Protein AF-I6SZU6-F1 (afdb_monomer)

Nearest PDB structures (foldseek):
  5c21-assembly1_B  TM=7.019E-01  e=2.166E+00  Escherichia coli
  5c21-assembly1_A  TM=7.064E-01  e=5.536E+00  Escherichia coli
  2y3a-assembly1_B  TM=4.356E-01  e=1.912E+00  Mus musculus
  5wkq-assembly1_A  TM=6.012E-01  e=7.110E+00  Shigella flexneri
  5c22-assembly4_D  TM=2.791E-01  e=3.153E+00  Escherichia coli

pLDDT: mean 74.54, std 11.98, range [40.78, 92.44]

Radius of gyration: 24.4 Å; Cα contacts (8 Å, |Δi|>4): 186; chains: 1; bounding box: 52×47×73 Å

Structure (mmCIF, N/CA/C/O backbone):
data_AF-I6SZU6-F1
#
_entry.id   AF-I6SZU6-F1
#
loop_
_atom_site.group_PDB
_atom_site.id
_atom_site.type_symbol
_atom_site.label_atom_id
_atom_site.label_alt_id
_atom_site.label_comp_id
_atom_site.label_asym_id
_atom_site.label_entity_id
_atom_site.label_seq_id
_atom_site.pdbx_PDB_ins_code
_atom_site.Cartn_x
_atom_site.Cartn_y
_atom_site.Cartn_z
_atom_site.occupancy
_atom_site.B_iso_or_equiv
_atom_site.auth_seq_id
_atom_site.auth_comp_id
_atom_site.auth_asym_id
_atom_site.auth_atom_id
_atom_site.pdbx_PDB_model_num
ATOM 1 N N . MET A 1 1 ? -20.535 -3.736 25.278 1.00 61.31 1 MET A N 1
ATOM 2 C CA . MET A 1 1 ? -19.844 -2.449 25.122 1.00 61.31 1 MET A CA 1
ATOM 3 C C . MET A 1 1 ? -20.582 -1.565 24.130 1.00 61.31 1 MET A C 1
ATOM 5 O O . MET A 1 1 ? -20.852 -2.011 23.015 1.00 61.31 1 MET A O 1
ATOM 9 N N . ASP A 1 2 ? -20.915 -0.342 24.542 1.00 72.69 2 ASP A N 1
ATOM 10 C CA . ASP A 1 2 ? -21.605 0.638 23.702 1.00 72.69 2 ASP A CA 1
ATOM 11 C C . ASP A 1 2 ? -20.701 1.195 22.599 1.00 72.69 2 ASP A C 1
ATOM 13 O O . ASP A 1 2 ? -19.490 1.366 22.769 1.00 72.69 2 ASP A O 1
ATOM 17 N N . LYS A 1 3 ? -21.309 1.504 21.448 1.00 70.81 3 LYS A N 1
ATOM 18 C CA . LYS A 1 3 ? -20.611 2.031 20.266 1.00 70.81 3 LYS A CA 1
ATOM 19 C C . LYS A 1 3 ? -19.817 3.300 20.584 1.00 70.81 3 LYS A C 1
ATOM 21 O O . LYS A 1 3 ? -18.695 3.448 20.110 1.00 70.81 3 LYS A O 1
ATOM 26 N N . GLU A 1 4 ? -20.400 4.201 21.367 1.00 73.25 4 GLU A N 1
ATOM 27 C CA . GLU A 1 4 ? -19.785 5.482 21.725 1.00 73.25 4 GLU A CA 1
ATOM 28 C C . GLU A 1 4 ? -18.553 5.290 22.614 1.00 73.25 4 GLU A C 1
ATOM 30 O O . GLU A 1 4 ? -17.504 5.875 22.343 1.00 73.25 4 GLU A O 1
ATOM 35 N N . LEU A 1 5 ? -18.634 4.389 23.599 1.00 73.88 5 LEU A N 1
ATOM 36 C CA . LEU A 1 5 ? -17.517 4.069 24.487 1.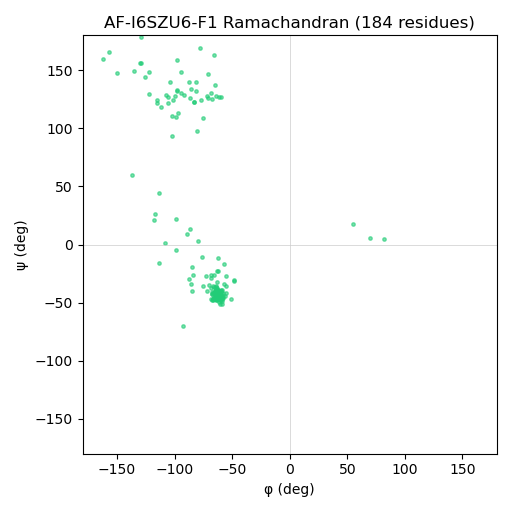00 73.88 5 LEU A CA 1
ATOM 37 C C . LEU A 1 5 ? -16.333 3.474 23.708 1.00 73.88 5 LEU A C 1
ATOM 39 O O . LEU A 1 5 ? -15.193 3.911 23.867 1.00 73.88 5 LEU A O 1
ATOM 43 N N . LEU A 1 6 ? -16.606 2.551 22.781 1.00 71.69 6 LEU A N 1
ATOM 4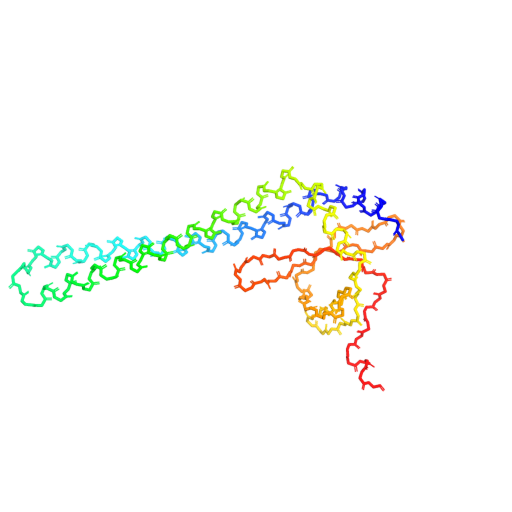4 C CA . LEU A 1 6 ? -15.582 1.950 21.922 1.00 71.69 6 LEU A CA 1
ATOM 45 C C . LEU A 1 6 ? -14.923 2.981 20.983 1.00 71.69 6 LEU A C 1
ATOM 47 O O . LEU A 1 6 ? -13.720 2.899 20.730 1.00 71.69 6 LEU A O 1
ATOM 51 N N . ILE A 1 7 ? -15.672 3.972 20.482 1.00 75.25 7 ILE A N 1
ATOM 52 C CA . ILE A 1 7 ? -15.102 5.070 19.683 1.00 75.25 7 ILE A CA 1
ATOM 53 C C . ILE A 1 7 ? -14.138 5.907 20.530 1.00 75.25 7 ILE A C 1
ATOM 55 O O . ILE A 1 7 ? -13.031 6.190 20.070 1.00 75.25 7 ILE A O 1
ATOM 59 N N . ILE A 1 8 ? -14.513 6.264 21.760 1.00 77.12 8 ILE A N 1
ATOM 60 C CA . ILE A 1 8 ? -13.674 7.062 22.671 1.00 77.12 8 ILE A CA 1
ATOM 61 C C . ILE A 1 8 ? -12.368 6.325 22.996 1.00 77.12 8 ILE A C 1
ATOM 63 O O . ILE A 1 8 ? -11.276 6.895 22.904 1.00 77.12 8 ILE A O 1
ATOM 67 N N . GLU A 1 9 ? -12.446 5.034 23.304 1.00 77.69 9 GLU A N 1
ATOM 68 C CA . GLU A 1 9 ? -11.260 4.230 23.589 1.00 77.69 9 GLU A CA 1
ATOM 69 C C . GLU A 1 9 ? -10.351 4.089 22.358 1.00 77.69 9 GLU A C 1
ATOM 71 O O . GLU A 1 9 ? -9.133 4.260 22.448 1.00 77.69 9 GLU A O 1
ATOM 76 N N . LEU A 1 10 ? -10.912 3.864 21.169 1.00 76.62 10 LEU A N 1
ATOM 77 C CA . LEU A 1 10 ? -10.136 3.798 19.927 1.00 76.62 10 LEU A CA 1
ATOM 78 C C . LEU A 1 10 ? -9.542 5.155 19.518 1.00 76.62 10 LEU A C 1
ATOM 80 O O . LEU A 1 10 ? -8.471 5.201 18.902 1.00 76.62 10 LEU A O 1
ATOM 84 N N . MET A 1 11 ? -10.196 6.256 19.888 1.00 79.94 11 MET A N 1
ATOM 85 C CA . MET A 1 11 ? -9.650 7.605 19.767 1.00 79.94 11 MET A CA 1
ATOM 86 C C . MET A 1 11 ? -8.421 7.789 20.661 1.00 79.94 11 MET A C 1
ATOM 88 O O . MET A 1 11 ? -7.429 8.364 20.206 1.00 79.94 11 MET A O 1
ATOM 92 N N . SER A 1 12 ? -8.410 7.219 21.872 1.00 78.38 12 SER A N 1
ATOM 93 C CA . SER A 1 12 ? -7.222 7.238 22.742 1.00 78.38 12 SER A CA 1
ATOM 94 C C . SER A 1 12 ? -6.024 6.489 22.126 1.00 78.38 12 SER A C 1
ATOM 96 O O . SER A 1 12 ? -4.875 6.912 22.263 1.00 78.38 12 SER A O 1
ATOM 98 N N . ALA A 1 13 ? -6.275 5.436 21.336 1.00 78.94 13 ALA A N 1
ATOM 99 C CA . ALA A 1 13 ? -5.242 4.671 20.627 1.00 78.94 13 ALA A CA 1
ATOM 100 C C . ALA A 1 13 ? -4.895 5.196 19.220 1.00 78.94 13 ALA A C 1
ATOM 102 O O . ALA A 1 13 ? -4.131 4.550 18.490 1.00 78.94 13 ALA A O 1
ATOM 103 N N . LYS A 1 14 ? -5.391 6.377 18.830 1.00 80.44 14 LYS A N 1
ATOM 104 C CA . LYS A 1 14 ? -5.161 6.995 17.510 1.00 80.44 14 LYS A CA 1
ATOM 105 C C . LYS A 1 14 ? -3.689 7.061 17.119 1.00 80.44 14 LYS A C 1
ATOM 107 O O . LYS A 1 14 ? -3.326 6.660 16.012 1.00 80.44 14 LYS A O 1
ATOM 112 N N . ALA A 1 15 ? -2.821 7.505 18.029 1.00 79.06 15 ALA A N 1
ATOM 113 C CA . ALA A 1 15 ? -1.384 7.614 17.771 1.00 79.06 15 ALA A CA 1
ATOM 114 C C . ALA A 1 15 ? -0.749 6.251 17.437 1.00 79.06 15 ALA A C 1
ATOM 116 O O . ALA A 1 15 ? 0.054 6.141 16.506 1.00 79.06 15 ALA A O 1
ATOM 117 N N . LYS A 1 16 ? -1.160 5.197 18.150 1.00 79.38 16 LYS A N 1
ATOM 118 C CA . LYS A 1 16 ? -0.677 3.827 17.947 1.00 79.38 16 LYS A CA 1
ATOM 119 C C . LYS A 1 16 ? -1.213 3.219 16.649 1.00 79.38 16 LYS A C 1
ATOM 121 O O . LYS A 1 16 ? -0.462 2.580 15.918 1.00 79.38 16 LYS A O 1
ATOM 126 N N . MET A 1 17 ? -2.478 3.462 16.305 1.00 79.00 17 MET A N 1
ATOM 127 C CA . MET A 1 17 ? -3.032 3.031 15.015 1.00 79.00 17 MET A CA 1
ATOM 128 C C . MET A 1 17 ? -2.334 3.713 13.840 1.00 79.00 17 MET A C 1
ATOM 130 O O . MET A 1 17 ? -1.899 3.045 12.898 1.00 79.00 17 MET A O 1
ATOM 134 N N . LEU A 1 18 ? -2.171 5.035 13.904 1.00 81.94 18 LEU A N 1
ATOM 135 C CA . LEU A 1 18 ? -1.500 5.790 12.851 1.00 81.94 18 LEU A CA 1
ATOM 136 C C . LEU A 1 18 ? -0.032 5.382 12.703 1.00 81.94 18 LEU A C 1
ATOM 138 O O . LEU A 1 18 ? 0.447 5.296 11.573 1.00 81.94 18 LEU A O 1
ATOM 142 N N . SER A 1 19 ? 0.684 5.082 13.792 1.00 82.94 19 SER A N 1
ATOM 143 C CA . SER A 1 19 ? 2.079 4.631 13.710 1.00 82.94 19 SER A CA 1
ATOM 144 C C . SER A 1 19 ? 2.208 3.282 12.993 1.00 82.94 19 SER A C 1
ATOM 146 O O . SER A 1 19 ? 3.045 3.155 12.093 1.00 82.94 19 SER A O 1
ATOM 148 N N . ILE A 1 20 ? 1.322 2.321 13.285 1.00 80.50 20 ILE A N 1
ATOM 149 C CA . ILE A 1 20 ? 1.265 1.024 12.592 1.00 80.50 20 ILE A CA 1
ATOM 150 C C . ILE A 1 20 ? 0.983 1.233 11.097 1.00 80.50 20 ILE A C 1
ATOM 152 O O . ILE A 1 20 ? 1.733 0.747 10.244 1.00 80.50 20 ILE A O 1
ATOM 156 N N . ILE A 1 21 ? -0.052 2.009 10.758 1.00 79.44 21 ILE A N 1
ATOM 157 C CA . ILE A 1 21 ? -0.422 2.298 9.363 1.00 79.44 21 ILE A CA 1
ATOM 158 C C . ILE A 1 21 ? 0.734 2.993 8.627 1.00 79.44 21 ILE A C 1
ATOM 160 O O . ILE A 1 21 ? 1.050 2.643 7.484 1.00 79.44 21 ILE A O 1
ATOM 164 N N . ASN A 1 22 ? 1.412 3.939 9.280 1.00 82.94 22 ASN A N 1
ATOM 165 C CA . ASN A 1 22 ? 2.544 4.672 8.718 1.00 82.94 22 ASN A CA 1
ATOM 166 C C . ASN A 1 22 ? 3.743 3.763 8.452 1.00 82.94 22 ASN A C 1
ATOM 168 O O . ASN A 1 22 ? 4.324 3.834 7.369 1.00 82.94 22 ASN A O 1
ATOM 172 N N . GLN A 1 23 ? 4.102 2.894 9.398 1.00 84.44 23 GLN A N 1
ATOM 173 C CA . GLN A 1 23 ? 5.225 1.969 9.247 1.00 84.44 23 GLN A CA 1
ATOM 174 C C . GLN A 1 23 ? 4.987 0.989 8.092 1.00 84.44 23 GLN A C 1
ATOM 176 O O . GLN A 1 23 ? 5.881 0.742 7.278 1.00 84.44 23 GLN A O 1
ATOM 181 N N . ARG A 1 24 ? 3.759 0.471 7.974 1.00 80.38 24 ARG A N 1
ATOM 182 C CA . ARG A 1 24 ? 3.361 -0.435 6.888 1.00 80.38 24 ARG A CA 1
ATOM 183 C C . ARG A 1 24 ? 3.368 0.263 5.538 1.00 80.38 24 ARG A C 1
ATOM 185 O O . ARG A 1 24 ? 3.965 -0.253 4.594 1.00 80.38 24 ARG A O 1
ATOM 192 N N . THR A 1 25 ? 2.786 1.458 5.470 1.00 79.75 25 THR A N 1
ATOM 193 C CA . THR A 1 25 ? 2.795 2.275 4.252 1.00 79.75 25 THR A CA 1
ATOM 194 C C . THR A 1 25 ? 4.229 2.596 3.838 1.00 79.75 25 THR A C 1
ATOM 196 O O . THR A 1 25 ? 4.578 2.371 2.689 1.00 79.75 25 THR A O 1
ATOM 199 N N . LYS A 1 26 ? 5.105 2.993 4.774 1.00 84.06 26 LYS A N 1
ATOM 200 C CA . LYS A 1 26 ? 6.528 3.259 4.500 1.00 84.06 26 LYS A CA 1
ATOM 201 C C . LYS A 1 26 ? 7.238 2.035 3.919 1.00 84.06 26 LYS A C 1
ATOM 203 O O . LYS A 1 26 ? 7.935 2.164 2.918 1.00 84.06 26 LYS A O 1
ATOM 208 N N . LYS A 1 27 ? 7.036 0.845 4.497 1.00 84.31 27 LYS A N 1
ATOM 209 C CA . LYS A 1 27 ? 7.629 -0.404 3.985 1.00 84.31 27 LYS A CA 1
ATOM 210 C C . LYS A 1 27 ? 7.140 -0.733 2.570 1.00 84.31 27 LYS A C 1
ATOM 212 O O . LYS A 1 27 ? 7.930 -1.173 1.740 1.00 84.31 27 LYS A O 1
ATOM 217 N N . MET A 1 28 ? 5.854 -0.523 2.295 1.00 80.81 28 MET A N 1
ATOM 218 C CA . MET A 1 28 ? 5.256 -0.749 0.977 1.00 80.81 28 MET A CA 1
ATOM 219 C C . MET A 1 28 ? 5.778 0.256 -0.060 1.00 80.81 28 MET A C 1
ATOM 221 O O . MET A 1 28 ? 6.232 -0.144 -1.127 1.00 80.81 28 MET A O 1
ATOM 225 N N . THR A 1 29 ? 5.791 1.546 0.286 1.00 85.19 29 THR A N 1
ATOM 226 C CA . THR A 1 29 ? 6.336 2.623 -0.550 1.00 85.19 29 THR A CA 1
ATOM 227 C C . THR A 1 29 ? 7.815 2.402 -0.843 1.00 85.19 29 THR A C 1
ATOM 229 O O . THR A 1 29 ? 8.226 2.594 -1.977 1.00 85.19 29 THR A O 1
ATOM 232 N N . TRP A 1 30 ? 8.603 1.931 0.129 1.00 86.69 30 TRP A N 1
ATOM 233 C CA . TRP A 1 30 ? 10.012 1.592 -0.088 1.00 86.69 30 TRP A CA 1
ATOM 234 C C . TRP A 1 30 ? 10.188 0.485 -1.132 1.00 86.69 30 TRP A C 1
ATOM 236 O O . TRP A 1 30 ? 10.998 0.616 -2.044 1.00 86.69 30 TRP A O 1
ATOM 246 N N . LYS A 1 31 ? 9.387 -0.588 -1.047 1.00 86.75 31 LYS A N 1
ATOM 247 C CA . LYS A 1 31 ? 9.402 -1.665 -2.049 1.00 86.75 31 LYS A CA 1
ATOM 248 C C . LYS A 1 31 ? 9.066 -1.153 -3.446 1.00 86.75 31 LYS A C 1
ATOM 250 O O . LYS A 1 31 ? 9.789 -1.461 -4.384 1.00 86.75 31 LYS A O 1
ATOM 255 N N . ILE A 1 32 ? 8.008 -0.355 -3.574 1.00 86.88 32 ILE A N 1
ATOM 256 C CA . ILE A 1 32 ? 7.610 0.240 -4.859 1.00 86.88 32 ILE A CA 1
ATOM 257 C C . ILE A 1 32 ? 8.691 1.201 -5.377 1.00 86.88 32 ILE A C 1
ATOM 259 O O . ILE A 1 32 ? 9.003 1.186 -6.562 1.00 86.88 32 ILE A O 1
ATOM 263 N N . GLY A 1 33 ? 9.322 1.969 -4.487 1.00 88.50 33 GLY A N 1
ATOM 264 C CA . GLY A 1 33 ? 10.444 2.847 -4.818 1.00 88.50 33 GLY A CA 1
ATOM 265 C C . GLY A 1 33 ? 11.642 2.097 -5.401 1.00 88.50 33 GLY A C 1
ATOM 266 O O . GLY A 1 33 ? 12.216 2.552 -6.383 1.00 88.50 33 GLY A O 1
ATOM 267 N N . MET A 1 34 ? 11.979 0.915 -4.874 1.00 91.19 34 MET A N 1
ATOM 268 C CA . MET A 1 34 ? 13.032 0.074 -5.463 1.00 91.19 34 MET A CA 1
ATOM 269 C C . MET A 1 34 ? 12.681 -0.376 -6.888 1.00 91.19 34 MET A C 1
ATOM 271 O O . MET A 1 34 ? 13.551 -0.354 -7.756 1.00 91.19 34 MET A O 1
ATOM 275 N N . TYR A 1 35 ? 11.415 -0.716 -7.160 1.00 90.25 35 TYR A N 1
ATOM 276 C CA . TYR A 1 35 ? 10.972 -1.036 -8.522 1.00 90.25 35 TYR A CA 1
ATOM 277 C C . TYR A 1 35 ? 11.045 0.175 -9.463 1.00 90.25 35 TYR A C 1
ATOM 279 O O . TYR A 1 35 ? 11.432 0.012 -10.616 1.00 90.25 35 TYR A O 1
ATOM 287 N N . LEU A 1 36 ? 10.742 1.385 -8.977 1.00 89.94 36 LEU A N 1
ATOM 288 C CA . LEU A 1 36 ? 10.910 2.617 -9.758 1.00 89.94 36 LEU A CA 1
ATOM 289 C C . LEU A 1 36 ? 12.379 2.877 -10.107 1.00 89.94 36 LEU A C 1
ATOM 291 O O . LEU A 1 36 ? 12.682 3.194 -11.251 1.00 89.94 36 LEU A O 1
ATOM 295 N N . ILE A 1 37 ? 13.297 2.700 -9.152 1.00 90.25 37 ILE A N 1
ATOM 296 C CA . ILE A 1 37 ? 14.739 2.850 -9.405 1.00 90.25 37 ILE A CA 1
ATOM 297 C C . ILE A 1 37 ? 15.206 1.827 -10.447 1.00 90.25 37 ILE A C 1
ATOM 299 O O . ILE A 1 37 ? 15.915 2.190 -11.381 1.00 90.25 37 ILE A O 1
ATOM 303 N N . ALA A 1 38 ? 14.779 0.568 -10.330 1.00 90.38 38 ALA A N 1
ATOM 304 C CA . ALA A 1 38 ? 15.114 -0.467 -11.306 1.00 90.38 38 ALA A CA 1
ATOM 305 C C . ALA A 1 38 ? 14.575 -0.136 -12.710 1.00 90.38 38 ALA A C 1
ATOM 307 O O . ALA A 1 38 ? 15.300 -0.285 -13.689 1.00 90.38 38 ALA A O 1
ATOM 308 N N . ASN A 1 39 ? 13.339 0.362 -12.806 1.00 89.44 39 ASN A N 1
ATOM 309 C CA . ASN A 1 39 ? 12.741 0.795 -14.069 1.00 89.44 39 ASN A CA 1
ATOM 310 C C . ASN A 1 39 ? 13.504 1.983 -14.686 1.00 89.44 39 ASN A C 1
ATOM 312 O O . ASN A 1 39 ? 13.793 1.958 -15.877 1.00 89.44 39 ASN A O 1
ATOM 316 N N . LEU A 1 40 ? 13.929 2.965 -13.881 1.00 88.69 40 LEU A N 1
ATOM 317 C CA . LEU A 1 40 ? 14.755 4.088 -14.346 1.00 88.69 40 LEU A CA 1
ATOM 318 C C . LEU A 1 40 ? 16.133 3.639 -14.848 1.00 88.69 40 LEU A C 1
ATOM 320 O O . LEU A 1 40 ? 16.598 4.125 -15.878 1.00 88.69 40 LEU A O 1
ATOM 324 N N . LEU A 1 41 ? 16.782 2.708 -14.143 1.00 90.12 41 LEU A N 1
ATOM 325 C CA . LEU A 1 41 ? 18.064 2.140 -14.569 1.00 90.12 41 LEU A CA 1
ATOM 326 C C . LEU A 1 41 ? 17.925 1.352 -15.871 1.00 90.12 41 LEU A C 1
ATOM 328 O O . LEU A 1 41 ? 18.780 1.473 -16.745 1.00 90.12 41 LEU A O 1
ATOM 332 N N . PHE A 1 42 ? 16.848 0.577 -16.014 1.00 87.44 42 PHE A N 1
ATOM 333 C CA . PHE A 1 42 ? 16.563 -0.156 -17.241 1.00 87.44 42 PHE A CA 1
ATOM 334 C C . PHE A 1 42 ? 16.321 0.803 -18.410 1.00 87.44 42 PHE A C 1
ATOM 336 O O . PHE A 1 42 ? 16.974 0.674 -19.441 1.00 87.44 42 PHE A O 1
ATOM 343 N N . PHE A 1 43 ? 15.488 1.828 -18.216 1.00 85.19 43 PHE A N 1
ATOM 344 C CA . PHE A 1 43 ? 15.206 2.842 -19.230 1.00 85.19 43 PHE A CA 1
ATOM 345 C C . PHE A 1 43 ? 16.470 3.606 -19.661 1.00 85.19 43 PHE A C 1
ATOM 347 O O . PHE A 1 43 ? 16.753 3.730 -20.852 1.00 85.19 43 PHE A O 1
ATOM 354 N N . GLY A 1 44 ? 17.279 4.072 -18.701 1.00 83.19 44 GLY A N 1
ATOM 355 C CA . GLY A 1 44 ? 18.525 4.791 -18.982 1.00 83.19 44 GLY A CA 1
ATOM 356 C C . GLY A 1 44 ? 19.605 3.909 -19.618 1.00 83.19 44 GLY A C 1
ATOM 357 O O . GLY A 1 44 ? 20.255 4.315 -20.582 1.00 83.19 44 GLY A O 1
ATOM 358 N N . GLY A 1 45 ? 19.781 2.683 -19.118 1.00 87.25 45 GLY A N 1
ATOM 359 C CA . GLY A 1 45 ? 20.742 1.719 -19.656 1.00 87.25 45 GLY A CA 1
ATOM 360 C C . GLY A 1 45 ? 20.387 1.277 -21.075 1.00 87.25 45 GLY A C 1
ATOM 361 O O . GLY A 1 45 ? 21.236 1.315 -21.965 1.00 87.25 45 GLY A O 1
ATOM 362 N N . TRP A 1 46 ? 19.120 0.932 -21.309 1.00 86.25 46 TRP A N 1
ATOM 363 C CA . TRP A 1 46 ? 18.610 0.555 -22.626 1.00 86.25 46 TRP A CA 1
ATOM 364 C C . TRP A 1 46 ? 18.699 1.708 -23.632 1.00 86.25 46 TRP A C 1
ATOM 366 O O . TRP A 1 46 ? 19.141 1.504 -24.764 1.00 86.25 46 TRP A O 1
ATOM 376 N N . GLY A 1 47 ? 18.380 2.935 -23.205 1.00 86.75 47 GLY A N 1
ATOM 377 C CA . GLY A 1 47 ? 18.553 4.149 -24.005 1.00 86.75 47 GLY A CA 1
ATOM 378 C C . GLY A 1 47 ? 19.996 4.383 -24.447 1.00 86.75 47 GLY A C 1
ATOM 379 O O . GLY A 1 47 ? 20.243 4.629 -25.629 1.00 86.75 47 GLY A O 1
ATOM 380 N N . ASN A 1 48 ? 20.958 4.238 -23.533 1.00 86.56 48 ASN A N 1
ATOM 381 C CA . ASN A 1 48 ? 22.379 4.385 -23.854 1.00 86.56 48 ASN A CA 1
ATOM 382 C C . ASN A 1 48 ? 22.864 3.319 -24.845 1.00 86.56 48 ASN A C 1
ATOM 384 O O . ASN A 1 48 ? 23.553 3.652 -25.809 1.00 86.56 48 ASN A O 1
ATOM 388 N N . ILE A 1 49 ? 22.469 2.055 -24.653 1.00 86.50 49 ILE A N 1
ATOM 389 C CA . ILE A 1 49 ? 22.809 0.958 -25.574 1.00 86.50 49 ILE A CA 1
ATOM 390 C C . ILE A 1 49 ? 22.236 1.235 -26.967 1.00 86.50 49 ILE A C 1
ATOM 392 O O . ILE A 1 49 ? 22.949 1.117 -27.965 1.00 86.50 49 ILE A O 1
ATOM 396 N N . TYR A 1 50 ? 20.970 1.652 -27.045 1.00 87.19 50 TYR A N 1
ATOM 397 C CA . TYR A 1 50 ? 20.333 2.014 -28.307 1.00 87.19 50 TYR A CA 1
ATOM 398 C C . TYR A 1 50 ? 21.069 3.155 -29.018 1.00 87.19 50 TYR A C 1
ATOM 400 O O . TYR A 1 50 ? 21.347 3.060 -30.215 1.00 87.19 50 TYR A O 1
ATOM 408 N N . HIS A 1 51 ? 21.415 4.220 -28.291 1.00 85.94 51 HIS A N 1
ATOM 409 C CA . HIS A 1 51 ? 22.088 5.378 -28.870 1.00 85.94 51 HIS A CA 1
ATOM 410 C C . HIS A 1 51 ? 23.499 5.026 -29.365 1.00 85.94 51 HIS A C 1
ATOM 412 O O . HIS A 1 51 ? 23.875 5.417 -30.469 1.00 85.94 51 HIS A O 1
ATOM 418 N N . HIS A 1 52 ? 24.239 4.213 -28.605 1.00 86.69 52 HIS A N 1
ATOM 419 C CA . HIS A 1 52 ? 25.557 3.715 -28.996 1.00 86.69 52 HIS A CA 1
ATOM 420 C C . HIS A 1 52 ? 25.499 2.840 -30.260 1.00 86.69 52 HIS A C 1
ATOM 422 O O . HIS A 1 52 ? 26.264 3.047 -31.201 1.00 86.69 52 HIS A O 1
ATOM 428 N N . LEU A 1 53 ? 24.545 1.903 -30.331 1.00 84.69 53 LEU A N 1
ATOM 429 C CA . LEU A 1 53 ? 24.340 1.063 -31.517 1.00 84.69 53 LEU A CA 1
ATOM 430 C C . LEU A 1 53 ? 23.942 1.892 -32.744 1.00 84.69 53 LEU A C 1
ATOM 432 O O . LEU A 1 53 ? 24.443 1.643 -33.840 1.00 84.69 53 LEU A O 1
ATOM 436 N N . LYS A 1 54 ? 23.086 2.905 -32.558 1.00 85.19 54 LYS A N 1
ATOM 437 C CA . LYS A 1 54 ? 22.654 3.809 -33.631 1.00 85.19 54 LYS A CA 1
ATOM 438 C C . LYS A 1 54 ? 23.804 4.637 -34.197 1.00 85.19 54 LYS A C 1
ATOM 440 O O . LYS A 1 54 ? 23.863 4.823 -35.408 1.00 85.19 54 LYS A O 1
ATOM 445 N N . GLN A 1 55 ? 24.691 5.132 -33.335 1.00 85.31 55 GLN A N 1
ATOM 446 C CA . GLN A 1 55 ? 25.856 5.917 -33.747 1.00 85.31 55 GLN A CA 1
ATOM 447 C C . GLN A 1 55 ? 26.869 5.070 -34.526 1.00 85.31 55 GLN A C 1
ATOM 449 O O . GLN A 1 55 ? 27.388 5.528 -35.540 1.00 85.31 55 GLN A O 1
ATOM 454 N N . ASN A 1 56 ? 27.107 3.825 -34.102 1.00 82.19 56 ASN A N 1
ATOM 455 C CA . ASN A 1 56 ? 28.123 2.967 -34.718 1.00 82.19 56 ASN A CA 1
ATOM 456 C C . ASN A 1 56 ? 27.631 2.222 -35.970 1.00 82.19 56 ASN A C 1
ATOM 458 O O . ASN A 1 56 ? 28.436 1.881 -36.837 1.00 82.19 56 ASN A O 1
ATOM 462 N N . HIS A 1 57 ? 26.323 1.961 -36.093 1.00 78.00 57 HIS A N 1
ATOM 463 C CA . HIS A 1 57 ? 25.750 1.182 -37.200 1.00 78.00 57 HIS A CA 1
ATOM 464 C C . HIS A 1 57 ? 24.450 1.787 -37.777 1.00 78.00 57 HIS A C 1
ATOM 466 O O . HIS A 1 57 ? 23.415 1.109 -37.810 1.00 78.00 57 HIS A O 1
ATOM 472 N N . PRO A 1 58 ? 24.483 3.032 -38.292 1.00 70.81 58 PRO A N 1
ATOM 473 C CA . PRO A 1 58 ? 23.281 3.798 -38.641 1.00 70.81 58 PRO A CA 1
ATOM 474 C C . PRO A 1 58 ? 22.453 3.224 -39.804 1.00 70.81 58 PRO A C 1
ATOM 476 O O . PRO A 1 58 ? 21.246 3.443 -39.845 1.00 70.81 58 PRO A O 1
ATOM 479 N N . HIS A 1 59 ? 23.068 2.478 -40.730 1.00 65.31 59 HIS A N 1
ATOM 480 C CA . HIS A 1 59 ? 22.429 2.023 -41.979 1.00 65.31 59 HIS A CA 1
ATOM 481 C C . HIS A 1 59 ? 22.318 0.497 -42.116 1.00 65.31 59 HIS A C 1
ATOM 483 O O . HIS A 1 59 ? 22.192 -0.027 -43.220 1.00 65.31 59 HIS A O 1
ATOM 489 N N . SER A 1 60 ? 22.374 -0.250 -41.010 1.00 68.56 60 SER A N 1
ATOM 490 C CA . SER A 1 60 ? 22.165 -1.701 -41.079 1.00 68.56 60 SER A CA 1
ATOM 491 C C . SER A 1 60 ? 20.670 -2.043 -41.113 1.00 68.56 60 SER A C 1
ATOM 493 O O . SER A 1 60 ? 19.893 -1.488 -40.344 1.00 68.56 60 SER A O 1
ATOM 495 N N . PHE A 1 61 ? 20.258 -3.024 -41.924 1.00 63.25 61 PHE A N 1
ATOM 496 C CA . PHE A 1 61 ? 18.886 -3.575 -41.903 1.00 63.25 61 PHE A CA 1
ATOM 497 C C . PHE A 1 61 ? 18.475 -4.072 -40.499 1.00 63.25 61 PHE A C 1
ATOM 499 O O . PHE A 1 61 ? 17.313 -4.043 -40.104 1.00 63.25 61 PHE A O 1
ATOM 506 N N . LYS A 1 62 ? 19.459 -4.481 -39.686 1.00 74.94 62 LYS A N 1
ATOM 507 C CA . LYS A 1 62 ? 19.258 -4.854 -38.278 1.00 74.94 62 LYS A CA 1
ATOM 508 C C . LYS A 1 62 ? 18.879 -3.652 -37.399 1.00 74.94 62 LYS A C 1
ATOM 510 O O . LYS A 1 62 ? 18.208 -3.846 -36.388 1.00 74.94 62 LYS A O 1
ATOM 515 N N . MET A 1 63 ? 19.265 -2.435 -37.785 1.00 82.25 63 MET A N 1
ATOM 516 C CA . MET A 1 63 ? 19.009 -1.210 -37.031 1.00 82.25 63 MET A CA 1
ATOM 517 C C . MET A 1 63 ? 17.525 -0.836 -37.011 1.00 82.25 63 MET A C 1
ATOM 519 O O . MET A 1 63 ? 17.028 -0.450 -35.959 1.00 82.25 63 MET A O 1
ATOM 523 N N . GLU A 1 64 ? 16.782 -1.036 -38.104 1.00 80.75 64 GLU A N 1
ATOM 524 C CA . GLU A 1 64 ? 15.328 -0.792 -38.131 1.00 80.75 64 GLU A CA 1
ATOM 525 C C . GLU A 1 64 ? 14.589 -1.662 -37.104 1.00 80.75 64 GLU A C 1
ATOM 527 O O . GLU A 1 64 ? 13.746 -1.181 -36.340 1.00 80.75 64 GLU A O 1
ATOM 532 N N . ARG A 1 65 ? 14.969 -2.944 -37.013 1.00 82.44 65 ARG A N 1
ATOM 533 C CA . ARG A 1 65 ? 14.415 -3.874 -36.022 1.00 82.44 65 ARG A CA 1
ATOM 534 C C . ARG A 1 65 ? 14.777 -3.465 -34.594 1.00 82.44 65 ARG A C 1
ATOM 536 O O . ARG A 1 65 ? 13.923 -3.542 -33.714 1.00 82.44 65 ARG A O 1
ATOM 543 N N . ILE A 1 66 ? 16.008 -3.006 -34.364 1.00 84.12 66 ILE A N 1
ATOM 544 C CA . ILE A 1 66 ? 16.464 -2.494 -33.062 1.00 84.12 66 ILE A CA 1
ATOM 545 C C . ILE A 1 66 ? 15.693 -1.225 -32.675 1.00 84.12 66 ILE A C 1
ATOM 547 O O . ILE A 1 66 ? 15.264 -1.107 -31.532 1.00 84.12 66 ILE A O 1
ATOM 551 N N . THR A 1 67 ? 15.454 -0.308 -33.615 1.00 85.12 67 THR A N 1
ATOM 552 C CA . THR A 1 67 ? 14.657 0.905 -33.391 1.00 85.12 67 THR A CA 1
ATOM 553 C C . THR A 1 67 ? 13.213 0.573 -33.020 1.00 85.12 67 THR A C 1
ATOM 555 O O . THR A 1 67 ? 12.697 1.124 -32.049 1.00 85.12 67 THR A O 1
ATOM 558 N N . SER A 1 68 ? 12.571 -0.365 -33.721 1.00 84.88 68 SER A N 1
ATOM 559 C CA . SER A 1 68 ? 11.220 -0.823 -33.367 1.00 84.88 68 SER A CA 1
ATOM 560 C C . SER A 1 68 ? 11.174 -1.446 -31.964 1.00 84.88 68 SER A C 1
ATOM 562 O O . SER A 1 68 ? 10.324 -1.076 -31.152 1.00 84.88 68 SER A O 1
ATOM 564 N N . LEU A 1 69 ? 12.137 -2.318 -31.637 1.00 87.06 69 LEU A N 1
ATOM 565 C CA . LEU A 1 69 ? 12.237 -2.945 -30.316 1.00 87.06 69 LEU A CA 1
ATOM 566 C C . LEU A 1 69 ? 12.486 -1.910 -29.208 1.00 87.06 69 LEU A C 1
ATOM 568 O O . LEU A 1 69 ? 11.906 -2.004 -28.127 1.00 87.06 69 LEU A O 1
ATOM 572 N N . TYR A 1 70 ? 13.319 -0.904 -29.488 1.00 89.19 70 TYR A N 1
ATOM 573 C CA . TYR A 1 70 ? 13.611 0.195 -28.577 1.00 89.19 70 TYR A CA 1
ATOM 574 C C . TYR A 1 70 ? 12.357 0.999 -28.240 1.00 89.19 70 TYR A C 1
ATOM 576 O O . TYR A 1 70 ? 12.067 1.205 -27.060 1.00 89.19 70 TYR A O 1
ATOM 584 N N . HIS A 1 71 ? 11.591 1.410 -29.253 1.00 88.06 71 HIS A N 1
ATOM 585 C CA . HIS A 1 71 ? 10.349 2.145 -29.036 1.00 88.06 71 HIS A CA 1
ATOM 586 C C . HIS A 1 71 ? 9.320 1.292 -28.292 1.00 88.06 71 HIS A C 1
ATOM 588 O O . HIS A 1 71 ? 8.734 1.771 -27.325 1.00 88.06 71 HIS A O 1
ATOM 594 N N . PHE A 1 72 ? 9.158 0.019 -28.669 1.00 89.31 72 PHE A N 1
ATOM 595 C CA . PHE A 1 72 ? 8.251 -0.896 -27.976 1.00 89.31 72 PHE A CA 1
ATOM 596 C C . PHE A 1 72 ? 8.612 -1.052 -26.492 1.00 89.31 72 PHE A C 1
ATOM 598 O O . PHE A 1 72 ? 7.760 -0.831 -25.633 1.00 89.31 72 PHE A O 1
ATOM 605 N N . SER A 1 73 ? 9.880 -1.351 -26.184 1.00 89.38 73 SER A N 1
ATOM 606 C CA . SER A 1 73 ? 10.367 -1.428 -24.800 1.00 89.38 73 SER A CA 1
ATOM 607 C C . SER A 1 73 ? 10.146 -0.113 -24.060 1.00 89.38 73 SER A C 1
ATOM 609 O O . SER A 1 73 ? 9.633 -0.126 -22.950 1.00 89.38 73 SER A O 1
ATOM 611 N N . SER A 1 74 ? 10.441 1.027 -24.694 1.00 88.62 74 SER A N 1
ATOM 612 C CA . SER A 1 74 ? 10.264 2.347 -24.077 1.00 88.62 74 SER A CA 1
ATOM 613 C C . SER A 1 74 ? 8.806 2.622 -23.697 1.00 88.62 74 SER A C 1
ATOM 615 O O . SER A 1 74 ? 8.548 3.172 -22.628 1.00 88.62 74 SER A O 1
ATOM 617 N N . TYR A 1 75 ? 7.842 2.231 -24.539 1.00 91.12 75 TYR A N 1
ATOM 618 C CA . TYR A 1 75 ? 6.418 2.370 -24.216 1.00 91.12 75 TYR A CA 1
ATOM 619 C C . TYR A 1 75 ? 6.000 1.464 -23.057 1.00 91.12 75 TYR A C 1
ATOM 621 O O . TYR A 1 75 ? 5.255 1.902 -22.179 1.00 91.12 75 TYR A O 1
ATOM 629 N N . VAL A 1 76 ? 6.491 0.222 -23.033 1.00 90.94 76 VAL A N 1
ATOM 630 C CA . VAL A 1 76 ? 6.233 -0.722 -21.935 1.00 90.94 76 VAL A CA 1
ATOM 631 C C . VAL A 1 76 ? 6.828 -0.200 -20.627 1.00 90.94 76 VAL A C 1
ATOM 633 O O . VAL A 1 76 ? 6.136 -0.170 -19.611 1.00 90.94 76 VAL A O 1
ATOM 636 N N . ASP A 1 77 ? 8.069 0.281 -20.652 1.00 89.25 77 ASP A N 1
ATOM 637 C CA . ASP A 1 77 ? 8.742 0.846 -19.485 1.00 89.25 77 ASP A CA 1
ATOM 638 C C . ASP A 1 77 ? 8.016 2.079 -18.951 1.00 89.25 77 ASP A C 1
ATOM 640 O O . ASP A 1 7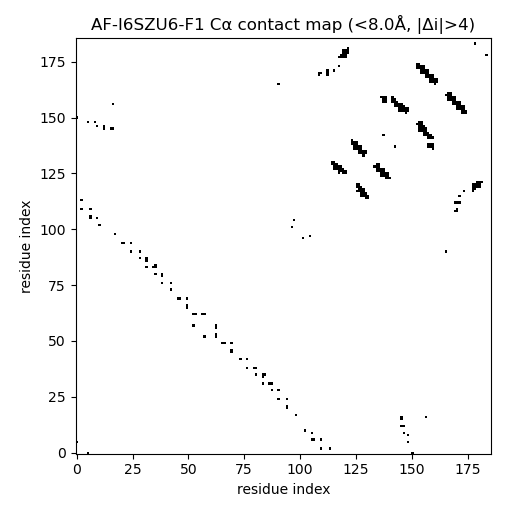7 ? 7.814 2.187 -17.741 1.00 89.25 77 ASP A O 1
ATOM 644 N N . LEU A 1 78 ? 7.557 2.968 -19.839 1.00 90.69 78 LEU A N 1
ATOM 645 C CA . LEU A 1 78 ? 6.763 4.137 -19.467 1.00 90.69 78 LEU A CA 1
ATOM 646 C C . LEU A 1 78 ? 5.435 3.721 -18.825 1.00 90.69 78 LEU A C 1
ATOM 648 O O . LEU A 1 78 ? 5.060 4.269 -17.787 1.00 90.69 78 LEU A O 1
ATOM 652 N N . ALA A 1 79 ? 4.743 2.728 -19.389 1.00 92.44 79 ALA A N 1
ATOM 653 C CA . ALA A 1 79 ? 3.502 2.207 -18.822 1.00 92.44 79 ALA A CA 1
ATOM 654 C C . ALA A 1 79 ? 3.720 1.606 -17.421 1.00 92.44 79 ALA A C 1
ATOM 656 O O . ALA A 1 79 ? 2.944 1.881 -16.502 1.00 92.44 79 ALA A O 1
ATOM 657 N N . ILE A 1 80 ? 4.799 0.839 -17.229 1.00 90.81 80 ILE A N 1
ATOM 658 C CA . ILE A 1 80 ? 5.177 0.272 -15.926 1.00 90.81 80 ILE A CA 1
ATOM 659 C C . ILE A 1 80 ? 5.519 1.387 -14.932 1.00 90.81 80 ILE A C 1
ATOM 661 O O . ILE A 1 80 ? 5.013 1.381 -13.808 1.00 90.81 80 ILE A O 1
ATOM 665 N N . GLY A 1 81 ? 6.332 2.365 -15.335 1.00 91.06 81 GLY A N 1
ATOM 666 C CA . GLY A 1 81 ? 6.704 3.506 -14.500 1.00 91.06 81 GLY A CA 1
ATOM 667 C C . GLY A 1 81 ? 5.483 4.311 -14.050 1.00 91.06 81 GLY A C 1
ATOM 668 O O . GLY A 1 81 ? 5.334 4.603 -12.860 1.00 91.06 81 GLY A O 1
ATOM 669 N N . LEU A 1 82 ? 4.556 4.589 -14.971 1.00 92.38 82 LEU A N 1
ATOM 670 C CA . LEU A 1 82 ? 3.307 5.293 -14.681 1.00 92.38 82 LEU A CA 1
ATOM 671 C C . LEU A 1 82 ? 2.407 4.487 -13.734 1.00 92.38 82 LEU A C 1
ATOM 673 O O . LEU A 1 82 ? 1.869 5.039 -12.775 1.00 92.3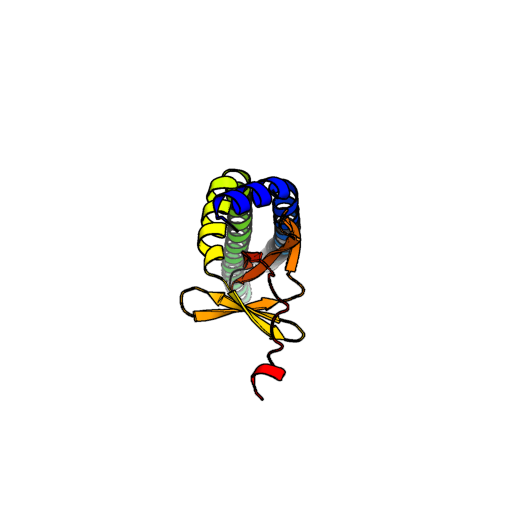8 82 LEU A O 1
ATOM 677 N N . PHE A 1 83 ? 2.296 3.173 -13.936 1.00 90.94 83 PHE A N 1
ATOM 678 C CA . PHE A 1 83 ? 1.553 2.292 -13.036 1.00 90.94 83 PHE A CA 1
ATOM 679 C C . PHE A 1 83 ? 2.136 2.280 -11.613 1.00 90.94 83 PHE A C 1
ATOM 681 O O . PHE A 1 83 ? 1.403 2.442 -10.633 1.00 90.94 83 PHE A O 1
ATOM 688 N N . LEU A 1 84 ? 3.459 2.144 -11.477 1.00 88.94 84 LEU A N 1
ATOM 689 C CA . LEU A 1 84 ? 4.140 2.179 -10.179 1.00 88.94 84 LEU A CA 1
ATOM 690 C C . LEU A 1 84 ? 3.975 3.541 -9.492 1.00 88.94 84 LEU A C 1
ATOM 692 O O . LEU A 1 84 ? 3.717 3.595 -8.286 1.00 88.94 84 LEU A O 1
ATOM 696 N N . PHE A 1 85 ? 4.064 4.637 -10.248 1.00 89.38 85 PHE A N 1
ATOM 697 C CA . PHE A 1 85 ? 3.824 5.986 -9.740 1.00 89.38 85 PHE A CA 1
ATOM 698 C C . PHE A 1 85 ? 2.394 6.150 -9.207 1.00 89.38 85 PHE A C 1
ATOM 700 O O . PHE A 1 85 ? 2.203 6.636 -8.088 1.00 89.38 85 PHE A O 1
ATOM 707 N N . LEU A 1 86 ? 1.389 5.673 -9.951 1.00 90.12 86 LEU A N 1
ATOM 708 C CA . LEU A 1 86 ? -0.008 5.685 -9.511 1.00 90.12 86 LEU A CA 1
ATOM 709 C C . LEU A 1 86 ? -0.204 4.892 -8.214 1.00 90.12 86 LEU A C 1
ATOM 711 O O . LEU A 1 86 ? -0.899 5.363 -7.314 1.00 90.12 86 LEU A O 1
ATOM 715 N N . LEU A 1 87 ? 0.447 3.734 -8.057 1.00 86.75 87 LEU A N 1
ATOM 716 C CA . LEU A 1 87 ? 0.392 2.974 -6.803 1.00 86.75 87 LEU A CA 1
ATOM 717 C C . LEU A 1 87 ? 0.952 3.770 -5.616 1.00 86.75 87 LEU A C 1
ATOM 719 O O . LEU A 1 87 ? 0.344 3.778 -4.541 1.00 86.75 87 LEU A O 1
ATOM 723 N N . VAL A 1 88 ? 2.077 4.471 -5.792 1.00 86.75 88 VAL A N 1
ATOM 724 C CA . VAL A 1 88 ? 2.632 5.341 -4.741 1.00 86.75 88 VAL A CA 1
ATOM 725 C C . VAL A 1 88 ? 1.666 6.477 -4.409 1.00 86.75 88 VAL A C 1
ATOM 727 O O . VAL A 1 88 ? 1.410 6.731 -3.228 1.00 86.75 88 VAL A O 1
ATOM 730 N N . ALA A 1 89 ? 1.091 7.124 -5.425 1.00 86.81 89 ALA A N 1
ATOM 731 C CA . ALA A 1 89 ? 0.131 8.209 -5.248 1.00 86.81 89 ALA A CA 1
ATOM 732 C C . ALA A 1 89 ? -1.118 7.746 -4.481 1.00 86.81 89 ALA A C 1
ATOM 734 O O . ALA A 1 89 ? -1.531 8.401 -3.522 1.00 86.81 89 ALA A O 1
ATOM 735 N N . VAL A 1 90 ? -1.670 6.578 -4.825 1.00 86.94 90 VAL A N 1
ATOM 736 C CA . VAL A 1 90 ? -2.816 5.975 -4.126 1.00 86.94 90 VAL A CA 1
ATOM 737 C C . VAL A 1 90 ? -2.482 5.691 -2.661 1.00 86.94 90 VAL A C 1
ATOM 739 O O . VAL A 1 90 ? -3.264 6.039 -1.773 1.00 86.94 90 VAL A O 1
ATOM 742 N N . LEU A 1 91 ? -1.317 5.100 -2.374 1.00 83.31 91 LEU A N 1
ATOM 743 C CA . LEU A 1 91 ? -0.883 4.838 -0.996 1.00 83.31 91 LEU A CA 1
ATOM 744 C C . LEU A 1 91 ? -0.723 6.134 -0.192 1.00 83.31 91 LEU A C 1
ATOM 746 O O . LEU A 1 91 ? -1.152 6.205 0.963 1.00 83.31 91 LEU A O 1
ATOM 750 N N . TRP A 1 92 ? -0.143 7.168 -0.802 1.00 83.94 92 TRP A N 1
ATOM 751 C CA . TRP A 1 92 ? 0.038 8.471 -0.170 1.00 83.94 92 TRP A CA 1
ATOM 752 C C . TRP A 1 92 ? -1.296 9.167 0.105 1.00 83.94 92 TRP A C 1
ATOM 754 O O . TRP A 1 92 ? -1.524 9.637 1.222 1.00 83.94 92 TRP A O 1
ATOM 764 N N . PHE A 1 93 ? -2.209 9.171 -0.870 1.00 84.00 93 PHE A N 1
ATOM 765 C CA . PHE A 1 93 ? -3.533 9.766 -0.716 1.00 84.00 93 PHE A CA 1
ATOM 766 C C . PHE A 1 93 ? -4.345 9.039 0.355 1.00 84.00 93 PHE A C 1
ATOM 768 O O . PHE A 1 93 ? -4.935 9.676 1.225 1.00 84.00 93 PHE A O 1
ATOM 775 N N . LYS A 1 94 ? -4.299 7.702 0.375 1.00 79.06 94 LYS A N 1
ATOM 776 C CA . LYS A 1 94 ? -4.959 6.889 1.402 1.00 79.06 94 LYS A CA 1
ATOM 777 C C . LYS A 1 94 ? -4.422 7.195 2.800 1.00 79.06 94 LYS A C 1
ATOM 779 O O . LYS A 1 94 ? -5.212 7.417 3.715 1.00 79.06 94 LYS A O 1
ATOM 784 N N . LYS A 1 95 ? -3.096 7.270 2.964 1.00 81.44 95 LYS A N 1
ATOM 785 C CA . LYS A 1 95 ? -2.452 7.663 4.228 1.00 81.44 95 LYS A CA 1
ATOM 786 C C . LYS A 1 95 ? -2.899 9.058 4.668 1.00 81.44 95 LYS A C 1
ATOM 788 O O . LYS A 1 95 ? -3.289 9.246 5.817 1.00 81.44 95 LYS A O 1
ATOM 793 N N . ARG A 1 96 ? -2.856 10.034 3.756 1.00 83.50 96 ARG A N 1
ATOM 794 C CA . ARG A 1 96 ? -3.247 11.424 4.025 1.00 83.50 96 ARG A CA 1
ATOM 795 C C . ARG A 1 96 ? -4.722 11.528 4.400 1.00 83.50 96 ARG A C 1
ATOM 797 O O . ARG A 1 96 ? -5.048 12.269 5.320 1.00 83.50 96 ARG A O 1
ATOM 804 N N . ASN A 1 97 ? -5.587 10.762 3.740 1.00 81.81 97 ASN A N 1
ATOM 805 C CA . ASN A 1 97 ? -7.010 10.739 4.040 1.00 81.81 97 ASN A CA 1
ATOM 806 C C . ASN A 1 97 ? -7.291 10.155 5.432 1.00 81.81 97 ASN A C 1
ATOM 808 O O . ASN A 1 97 ? -7.990 10.788 6.213 1.00 81.81 97 ASN A O 1
ATOM 812 N N . ILE A 1 98 ? -6.680 9.012 5.780 1.00 79.06 98 ILE A N 1
ATOM 813 C CA . ILE A 1 98 ? -6.809 8.410 7.121 1.00 79.06 98 ILE A CA 1
ATOM 814 C C . ILE A 1 98 ? -6.268 9.356 8.198 1.00 79.06 98 ILE A C 1
ATOM 816 O O . ILE A 1 98 ? -6.858 9.482 9.261 1.00 79.06 98 ILE A O 1
ATOM 820 N N . SER A 1 99 ? -5.157 10.045 7.930 1.00 79.94 99 SER A N 1
ATOM 821 C CA . SER A 1 99 ? -4.566 10.966 8.902 1.00 79.94 99 SER A CA 1
ATOM 822 C C . SER A 1 99 ? -5.404 12.227 9.128 1.00 79.94 99 SER A C 1
ATOM 824 O O . SER A 1 99 ? -5.391 12.747 10.239 1.00 79.94 99 SER A O 1
ATOM 826 N N . ARG A 1 100 ? -6.078 12.749 8.093 1.00 81.94 100 ARG A N 1
ATOM 827 C CA . ARG A 1 100 ? -6.875 13.988 8.172 1.00 81.94 100 ARG A CA 1
ATOM 828 C C . ARG A 1 100 ? -8.293 13.751 8.670 1.00 81.94 100 ARG A C 1
ATOM 830 O O . ARG A 1 100 ? -8.786 14.531 9.469 1.00 81.94 100 ARG A O 1
ATOM 837 N N . HIS A 1 101 ? -8.917 12.670 8.220 1.00 84.00 101 HIS A N 1
ATOM 838 C CA . HIS A 1 101 ? -10.294 12.316 8.551 1.00 84.00 101 HIS A CA 1
ATOM 839 C C . HIS A 1 101 ? -10.319 11.039 9.390 1.00 84.00 101 HIS A C 1
ATOM 841 O O . HIS A 1 101 ? -11.091 10.123 9.113 1.00 84.00 101 HIS A O 1
ATOM 847 N N . TYR A 1 102 ? -9.426 10.953 10.382 1.00 78.69 102 TYR A N 1
ATOM 848 C CA . TYR A 1 102 ? -9.298 9.760 11.220 1.00 78.69 102 TYR A CA 1
ATOM 849 C C . TYR A 1 102 ? -10.615 9.424 11.909 1.00 78.69 102 TYR A C 1
ATOM 851 O O . TYR A 1 102 ? -10.997 8.264 11.927 1.00 78.69 102 TYR A O 1
ATOM 859 N N . ASP A 1 103 ? -11.321 10.435 12.405 1.00 77.56 103 ASP A N 1
ATOM 860 C CA . ASP A 1 103 ? -12.520 10.252 13.217 1.00 77.56 103 ASP A CA 1
ATOM 861 C C . ASP A 1 103 ? -13.661 9.680 12.347 1.00 77.56 103 ASP A C 1
ATOM 863 O O . ASP A 1 103 ? -14.211 8.627 12.652 1.00 77.56 103 ASP A O 1
ATOM 867 N N . GLN A 1 104 ? -13.886 10.252 11.156 1.00 81.06 104 GLN A N 1
ATOM 868 C CA . GLN A 1 104 ? -14.834 9.719 10.162 1.00 81.06 104 GLN A CA 1
ATOM 869 C C . GLN A 1 104 ? -14.429 8.338 9.624 1.00 81.06 104 GLN A C 1
ATOM 871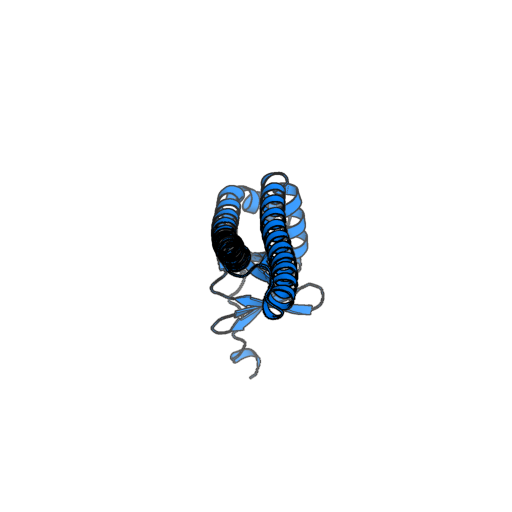 O O . GLN A 1 104 ? -15.274 7.497 9.305 1.00 81.06 104 GLN A O 1
ATOM 876 N N . TRP A 1 105 ? -13.126 8.098 9.454 1.00 81.25 105 TRP A N 1
ATOM 877 C CA . TRP A 1 105 ? -12.622 6.788 9.057 1.00 81.25 105 TRP A CA 1
ATOM 878 C C . TRP A 1 105 ? -12.895 5.759 10.155 1.00 81.25 105 TRP A C 1
ATOM 880 O O . TRP A 1 105 ? -13.391 4.676 9.847 1.00 81.25 105 TRP A O 1
ATOM 890 N N . LEU A 1 106 ? -12.631 6.113 11.412 1.00 77.44 106 LEU A N 1
ATOM 891 C CA . LEU A 1 106 ? -12.834 5.272 12.580 1.00 77.44 106 LEU A CA 1
ATOM 892 C C . LEU A 1 106 ? -14.312 4.937 12.757 1.00 77.44 106 LEU A C 1
ATOM 894 O O . LEU A 1 106 ? -14.629 3.765 12.894 1.00 77.44 106 LEU A O 1
ATOM 898 N N . GLU A 1 107 ? -15.216 5.910 12.658 1.00 76.00 107 GLU A N 1
ATOM 899 C CA . GLU A 1 107 ? -16.664 5.676 12.727 1.00 76.00 107 GLU A CA 1
ATOM 900 C C . GLU A 1 107 ? -17.141 4.663 11.684 1.00 76.00 107 GLU A C 1
ATOM 902 O O . GLU A 1 107 ? -17.893 3.743 12.008 1.00 76.00 107 GLU A O 1
ATOM 907 N N . LYS A 1 108 ? -16.661 4.778 10.438 1.00 76.06 108 LYS A N 1
ATOM 908 C CA . LYS A 1 108 ? -16.965 3.806 9.376 1.00 76.06 108 LYS A CA 1
ATOM 909 C C . LYS A 1 108 ? -16.400 2.427 9.688 1.00 76.06 108 LYS A C 1
ATOM 911 O O . LYS A 1 108 ? -17.047 1.424 9.399 1.00 76.06 108 LYS A O 1
ATOM 916 N N . GLN A 1 109 ? -15.196 2.361 10.254 1.00 73.12 109 GLN A N 1
ATOM 917 C CA . GLN A 1 109 ? -14.606 1.091 10.660 1.00 73.12 109 GLN A CA 1
ATOM 918 C C . GLN A 1 109 ? -15.397 0.470 11.818 1.00 73.12 109 GLN A C 1
ATOM 920 O O . GLN A 1 109 ? -15.777 -0.688 11.721 1.00 73.12 109 GLN A O 1
ATOM 925 N N . VAL A 1 110 ? -15.722 1.235 12.860 1.00 69.00 110 VAL A N 1
ATOM 926 C CA . VAL A 1 110 ? -16.480 0.787 14.038 1.00 69.00 110 VAL A CA 1
ATOM 927 C C . VAL A 1 110 ? -17.897 0.337 13.676 1.00 69.00 110 VAL A C 1
ATOM 929 O O . VAL A 1 110 ? -18.351 -0.695 14.164 1.00 69.00 110 VAL A O 1
ATOM 932 N N . ALA A 1 111 ? -18.583 1.056 12.783 1.00 67.25 111 ALA A N 1
ATOM 933 C CA . ALA A 1 111 ? -19.894 0.645 12.282 1.00 67.25 111 ALA A CA 1
ATOM 934 C C . ALA A 1 111 ? -19.838 -0.729 11.594 1.00 67.25 111 ALA A C 1
ATOM 936 O O . ALA A 1 111 ? -20.713 -1.558 11.809 1.00 67.25 111 ALA A O 1
ATOM 937 N N . ASN A 1 112 ? -18.771 -1.003 10.839 1.00 63.53 112 ASN A N 1
ATOM 938 C CA . ASN A 1 112 ? -18.555 -2.323 10.250 1.00 63.53 112 ASN A CA 1
ATOM 939 C C . ASN A 1 112 ? -18.130 -3.373 11.299 1.00 63.53 112 ASN A C 1
ATOM 941 O O . ASN A 1 112 ? -18.399 -4.552 11.115 1.00 63.53 112 ASN A O 1
ATOM 945 N N . MET A 1 113 ? -17.484 -2.977 12.404 1.00 61.72 113 MET A N 1
ATOM 946 C CA . MET A 1 113 ? -16.976 -3.886 13.447 1.00 61.72 113 MET A CA 1
ATOM 947 C C . MET A 1 113 ? -18.015 -4.466 14.374 1.00 61.72 113 MET A C 1
ATOM 949 O O . MET A 1 113 ? -17.854 -5.610 14.789 1.00 61.72 113 MET A O 1
ATOM 953 N N . LEU A 1 114 ? -19.048 -3.698 14.725 1.00 58.03 114 LEU A N 1
ATOM 954 C CA . LEU A 1 114 ? -20.111 -4.177 15.617 1.00 58.03 114 LEU A CA 1
ATOM 955 C C . LEU A 1 114 ? -20.793 -5.442 15.075 1.00 58.03 114 LEU A C 1
ATOM 957 O O . LEU A 1 114 ? -21.439 -6.168 15.823 1.00 58.03 114 LEU A O 1
ATOM 961 N N . HIS A 1 115 ? -20.602 -5.730 13.789 1.00 57.44 115 HIS A N 1
ATOM 962 C CA . HIS A 1 115 ? -21.156 -6.885 13.106 1.00 57.44 115 HIS A CA 1
ATOM 963 C C . HIS A 1 115 ? -20.122 -7.964 12.744 1.00 57.44 115 HIS A C 1
ATOM 965 O O . HIS A 1 115 ? -20.495 -8.980 12.157 1.00 57.44 115 HIS A O 1
ATOM 971 N N . ILE A 1 116 ? -18.841 -7.781 13.093 1.00 59.84 116 ILE A N 1
ATOM 972 C CA . ILE A 1 116 ? -17.782 -8.762 12.833 1.00 59.84 116 ILE A CA 1
ATOM 973 C C . ILE A 1 116 ? -17.564 -9.607 14.088 1.00 59.84 116 ILE A C 1
ATOM 975 O O . ILE A 1 116 ? -17.067 -9.128 15.106 1.00 59.84 116 ILE A O 1
ATOM 979 N N . SER A 1 117 ? -17.893 -10.894 13.995 1.00 57.88 117 SER A N 1
ATOM 980 C CA . SER A 1 117 ? -17.638 -11.879 15.052 1.00 57.88 117 SER A CA 1
ATOM 981 C C . SER A 1 117 ? -16.448 -12.772 14.692 1.00 57.88 117 SER A C 1
ATOM 983 O O . SER A 1 117 ? -16.268 -13.174 13.539 1.00 57.88 117 SER A O 1
ATOM 985 N N . VAL A 1 118 ? -15.608 -13.089 15.682 1.00 59.12 118 VAL A N 1
ATOM 986 C CA . VAL A 1 118 ? -14.511 -14.055 15.526 1.00 59.12 118 VAL A CA 1
ATOM 987 C C . VAL A 1 118 ? -15.098 -15.463 15.662 1.00 59.12 118 VAL A C 1
ATOM 989 O O . VAL A 1 118 ? -15.337 -15.933 16.770 1.00 59.12 118 VAL A O 1
ATOM 992 N N . GLY A 1 119 ? -15.382 -16.125 14.539 1.00 58.50 119 GLY A N 1
ATOM 993 C CA . GLY A 1 119 ? -16.122 -17.394 14.533 1.00 58.50 119 GLY A CA 1
ATOM 994 C C . GLY A 1 119 ? -15.266 -18.656 14.708 1.00 58.50 119 GLY A C 1
ATOM 995 O O . GLY A 1 119 ? -15.767 -19.664 15.212 1.00 58.50 119 GLY A O 1
ATOM 996 N N . SER A 1 120 ? -14.002 -18.646 14.258 1.00 58.91 120 SER A N 1
ATOM 997 C CA . SER A 1 120 ? -13.044 -19.754 14.457 1.00 58.91 120 SER A CA 1
ATOM 998 C C . SER A 1 120 ? -11.587 -19.321 14.242 1.00 58.91 120 SER A C 1
ATOM 1000 O O . SER A 1 120 ? -11.319 -18.312 13.584 1.00 58.91 120 SER A O 1
ATOM 1002 N N . GLN A 1 121 ? -10.632 -20.084 14.776 1.00 64.06 121 GLN A N 1
ATOM 1003 C CA . GLN A 1 121 ? -9.198 -19.889 14.535 1.00 64.06 121 GLN A CA 1
ATOM 1004 C C . GLN A 1 121 ? -8.499 -21.177 14.102 1.00 64.06 121 GLN A C 1
ATOM 1006 O O . GLN A 1 121 ? -8.945 -22.270 14.416 1.00 64.06 121 GLN A O 1
ATOM 1011 N N . ASP A 1 122 ? -7.380 -21.027 13.406 1.00 66.56 122 ASP A N 1
ATOM 1012 C CA . ASP A 1 122 ? -6.435 -22.092 13.065 1.00 66.56 122 ASP A CA 1
ATOM 1013 C C . ASP A 1 122 ? -5.018 -21.644 13.472 1.00 66.56 122 ASP A C 1
ATOM 1015 O O . ASP A 1 122 ? -4.821 -20.525 13.958 1.00 66.56 122 ASP A O 1
ATOM 1019 N N . GLU A 1 123 ? -4.005 -22.480 13.277 1.00 61.84 123 GLU A N 1
ATOM 1020 C CA . GLU A 1 123 ? -2.627 -22.245 13.720 1.00 61.84 123 GLU A CA 1
ATOM 1021 C C . GLU A 1 123 ? -2.056 -20.917 13.185 1.00 61.84 123 GLU A C 1
ATOM 1023 O O . GLU A 1 123 ? -1.393 -20.171 13.904 1.00 61.84 123 GLU A O 1
ATOM 1028 N N . ASN A 1 124 ? -2.422 -20.546 11.952 1.00 65.06 124 ASN A N 1
ATOM 1029 C CA . ASN A 1 124 ? -1.910 -19.354 11.267 1.00 65.06 124 ASN A CA 1
ATOM 1030 C C . ASN A 1 124 ? -2.950 -18.246 11.015 1.00 65.06 124 ASN A C 1
ATOM 1032 O O . ASN A 1 124 ? -2.566 -17.103 10.733 1.00 65.06 124 ASN A O 1
ATOM 1036 N N . TYR A 1 125 ? -4.249 -18.545 11.119 1.00 69.06 125 TYR A N 1
ATOM 1037 C CA . TYR A 1 125 ? -5.324 -17.664 10.648 1.00 69.06 125 TYR A CA 1
ATOM 1038 C C . TYR A 1 125 ? -6.476 -17.533 11.652 1.00 69.06 125 TYR A C 1
ATOM 1040 O O . TYR A 1 125 ? -6.778 -18.450 12.407 1.00 69.06 125 TYR A O 1
ATOM 1048 N N . LEU A 1 126 ? -7.123 -16.372 11.641 1.00 66.62 126 LEU A N 1
ATOM 1049 C CA . LEU A 1 126 ? -8.392 -16.072 12.297 1.00 66.62 126 LEU A CA 1
ATOM 1050 C C . LEU A 1 126 ? -9.458 -15.952 11.205 1.00 66.62 126 LEU A C 1
ATOM 1052 O O . LEU A 1 126 ? -9.256 -15.223 10.232 1.00 66.62 126 LEU A O 1
ATOM 1056 N N . TYR A 1 127 ? -10.568 -16.665 11.358 1.00 66.44 127 TYR A N 1
ATOM 1057 C CA . TYR A 1 127 ? -11.712 -16.587 10.455 1.00 66.44 127 TYR A CA 1
ATOM 1058 C C . TYR A 1 127 ? -12.750 -15.662 11.084 1.00 66.44 127 TYR A C 1
ATOM 1060 O O . TYR A 1 127 ? -13.352 -15.974 12.116 1.00 66.44 127 TYR A O 1
ATOM 1068 N N . LEU A 1 128 ? -12.907 -14.494 10.471 1.00 70.00 128 LEU A N 1
ATOM 1069 C CA . LEU A 1 128 ? -13.853 -13.465 10.878 1.00 70.00 128 LEU A CA 1
ATOM 1070 C C . LEU A 1 128 ? -15.098 -13.597 10.004 1.00 70.00 128 LEU A C 1
ATOM 1072 O O . LEU A 1 128 ? -14.981 -13.718 8.784 1.00 70.00 128 LEU A O 1
ATOM 1076 N N . SER A 1 129 ? -16.277 -13.586 10.616 1.00 60.88 129 SER A N 1
ATOM 1077 C CA . SER A 1 129 ? -17.559 -13.583 9.912 1.00 60.88 129 SER A CA 1
ATOM 1078 C C . SER A 1 129 ? -18.187 -12.198 9.989 1.00 60.88 129 SER A C 1
ATOM 1080 O O . SER A 1 129 ? -18.418 -11.682 11.081 1.00 60.88 129 SER A O 1
ATOM 1082 N N . ASP A 1 130 ? -18.444 -11.609 8.821 1.00 62.06 130 ASP A N 1
ATOM 1083 C CA . ASP A 1 130 ? -19.201 -10.359 8.670 1.00 62.06 130 ASP A CA 1
ATOM 1084 C C . ASP A 1 130 ? -20.722 -10.603 8.810 1.00 62.06 130 ASP A C 1
ATOM 1086 O O . ASP A 1 130 ? -21.178 -11.747 8.722 1.00 62.06 130 ASP A O 1
ATOM 1090 N N . HIS A 1 131 ? -21.522 -9.536 8.919 1.00 51.69 131 HIS A N 1
ATOM 1091 C CA . HIS A 1 131 ? -22.994 -9.542 8.966 1.00 51.69 131 HIS A CA 1
ATOM 1092 C C . HIS A 1 131 ? -23.633 -10.394 7.853 1.00 51.69 131 HIS A C 1
ATOM 1094 O O . HIS A 1 131 ? -24.683 -11.006 8.028 1.00 51.69 131 HIS A O 1
ATOM 1100 N N . ASN A 1 132 ? -22.974 -10.466 6.694 1.00 54.28 132 ASN A N 1
ATOM 1101 C CA . ASN A 1 132 ? -23.411 -11.249 5.536 1.00 54.28 132 ASN A CA 1
ATOM 1102 C C . ASN A 1 132 ? -22.945 -12.718 5.561 1.00 54.28 132 ASN A C 1
ATOM 1104 O O . ASN A 1 132 ? -22.971 -13.378 4.523 1.00 54.28 132 ASN A O 1
ATOM 1108 N N . LYS A 1 133 ? -22.451 -13.221 6.702 1.00 54.97 133 LYS A N 1
ATOM 1109 C CA . LYS A 1 133 ? -21.833 -14.553 6.866 1.00 54.97 133 LYS A CA 1
ATOM 1110 C C . LYS A 1 133 ? -20.672 -14.832 5.903 1.00 54.97 133 LYS A C 1
ATOM 1112 O O . LYS A 1 133 ? -20.277 -15.980 5.714 1.00 54.97 133 LYS A O 1
ATOM 1117 N N . LYS A 1 134 ? -20.099 -13.793 5.288 1.00 52.75 134 LYS A N 1
ATOM 1118 C CA . LYS A 1 134 ? -18.892 -13.936 4.475 1.00 52.75 134 LYS A CA 1
ATOM 1119 C C . LYS A 1 134 ? -17.712 -14.102 5.420 1.00 52.75 134 LYS A C 1
ATOM 1121 O O . LYS A 1 134 ? -17.339 -13.160 6.117 1.00 52.75 134 LYS A O 1
ATOM 1126 N N . GLU A 1 135 ? -17.165 -15.311 5.452 1.00 62.31 135 GLU A N 1
ATOM 1127 C CA . GLU A 1 135 ? -15.928 -15.598 6.165 1.00 62.31 135 GLU A CA 1
ATOM 1128 C C . GLU A 1 135 ? -14.755 -14.966 5.415 1.00 62.31 135 GLU A C 1
ATOM 1130 O O . GLU A 1 135 ? -14.570 -15.184 4.215 1.00 62.31 135 GLU A O 1
ATOM 1135 N N . PHE A 1 136 ? -13.938 -14.196 6.124 1.00 67.06 136 PHE A N 1
ATOM 1136 C CA . PHE A 1 136 ? -12.668 -13.715 5.607 1.00 67.06 136 PHE A CA 1
ATOM 1137 C C . PHE A 1 136 ? -11.528 -14.087 6.548 1.00 67.06 136 PHE A C 1
ATOM 1139 O O . PHE A 1 136 ? -11.669 -14.135 7.772 1.00 67.06 136 PHE A O 1
ATOM 1146 N N . THR A 1 137 ? -10.381 -14.390 5.946 1.00 66.25 137 THR A N 1
ATOM 1147 C CA . THR A 1 137 ? -9.193 -14.858 6.651 1.00 66.25 137 THR A CA 1
ATOM 1148 C C . THR A 1 137 ? -8.289 -13.696 7.028 1.00 66.25 137 THR A C 1
ATOM 1150 O O . THR A 1 137 ? -7.888 -12.878 6.196 1.00 66.25 137 THR A O 1
ATOM 1153 N N . LEU A 1 138 ? -7.919 -13.652 8.303 1.00 68.69 138 LEU A N 1
ATOM 1154 C CA . LEU A 1 138 ? -6.941 -12.728 8.848 1.00 68.69 138 LEU A CA 1
ATOM 1155 C C . LEU A 1 138 ? -5.731 -13.515 9.354 1.00 68.69 138 LEU A C 1
ATOM 1157 O O . LEU A 1 138 ? -5.853 -14.372 10.221 1.00 68.69 138 LEU A O 1
ATOM 1161 N N . ALA A 1 139 ? -4.536 -13.231 8.840 1.00 67.44 139 ALA A N 1
ATOM 1162 C CA . ALA A 1 139 ? -3.326 -13.885 9.333 1.00 67.44 139 ALA A CA 1
ATOM 1163 C C . ALA A 1 139 ? -3.010 -13.434 10.771 1.00 67.44 139 ALA A C 1
ATOM 1165 O O . ALA A 1 139 ? -2.905 -12.232 11.025 1.00 67.44 139 ALA A O 1
ATOM 1166 N N . LYS A 1 140 ? -2.750 -14.373 11.693 1.00 66.94 140 LYS A N 1
ATOM 1167 C CA . LYS A 1 140 ? -2.375 -14.060 13.091 1.00 66.94 140 LYS A CA 1
ATOM 1168 C C . LYS A 1 140 ? -1.128 -13.169 13.173 1.00 66.94 140 LYS A C 1
ATOM 1170 O O . LYS A 1 140 ? -1.068 -12.261 13.996 1.00 66.94 140 LYS A O 1
ATOM 1175 N N . LYS A 1 141 ? -0.176 -13.343 12.244 1.00 65.75 141 LYS A N 1
ATOM 1176 C CA . LYS A 1 141 ? 1.036 -12.505 12.092 1.00 65.75 141 LYS A CA 1
ATOM 1177 C C . LYS A 1 141 ? 0.751 -11.031 11.750 1.00 65.75 141 LYS A C 1
ATOM 1179 O O . LYS A 1 141 ? 1.668 -10.216 11.757 1.00 65.75 141 LYS A O 1
ATOM 1184 N N . ARG A 1 142 ? -0.491 -10.691 11.392 1.00 65.12 142 ARG A N 1
ATOM 1185 C CA . ARG A 1 142 ? -0.942 -9.347 10.990 1.00 65.12 142 ARG A CA 1
ATOM 1186 C C . ARG A 1 142 ? -1.994 -8.783 11.946 1.00 65.12 142 ARG A C 1
ATOM 1188 O O . ARG A 1 142 ? -2.820 -7.965 11.547 1.00 65.12 142 ARG A O 1
ATOM 1195 N N . ARG A 1 143 ? -1.951 -9.244 13.197 1.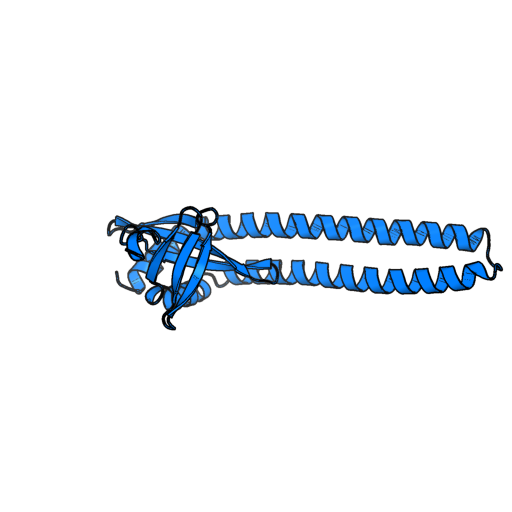00 72.19 143 ARG A N 1
ATOM 1196 C CA . ARG A 1 143 ? -2.739 -8.752 14.323 1.00 72.19 143 ARG A CA 1
ATOM 1197 C C . ARG A 1 143 ? -1.861 -7.851 15.188 1.00 72.19 143 ARG A C 1
ATOM 1199 O O . ARG A 1 143 ? -0.818 -8.288 15.666 1.00 72.19 143 ARG A O 1
ATOM 1206 N N . TYR A 1 144 ? -2.300 -6.623 15.420 1.00 69.50 144 TYR A N 1
ATOM 1207 C CA . TYR A 1 144 ? -1.607 -5.656 16.264 1.00 69.50 144 TYR A CA 1
ATOM 1208 C C . TYR A 1 144 ? -2.464 -5.325 17.478 1.00 69.50 144 TYR A C 1
ATOM 1210 O O . TYR A 1 144 ? -3.607 -4.910 17.328 1.00 69.50 144 TYR A O 1
ATOM 1218 N N . PHE A 1 145 ? -1.925 -5.506 18.680 1.00 71.56 145 PHE A N 1
ATOM 1219 C CA . PHE A 1 145 ? -2.619 -5.116 19.903 1.00 71.56 145 PHE A CA 1
ATOM 1220 C C . PHE A 1 145 ? -2.726 -3.592 19.979 1.00 71.56 145 PHE A C 1
ATOM 1222 O O . PHE A 1 145 ? -1.710 -2.895 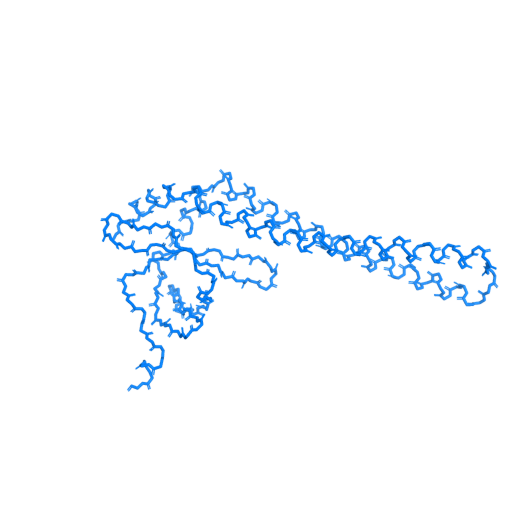19.891 1.00 71.56 145 PHE A O 1
ATOM 1229 N N . LEU A 1 146 ? -3.942 -3.079 20.142 1.00 69.00 146 LEU A N 1
ATOM 1230 C CA . LEU A 1 146 ? -4.204 -1.650 20.245 1.00 69.00 146 LEU A CA 1
ATOM 1231 C C . LEU A 1 146 ? -4.211 -1.223 21.703 1.00 69.00 146 LEU A C 1
ATOM 1233 O O . LEU A 1 146 ? -3.271 -0.557 22.141 1.00 69.00 146 LEU A O 1
ATOM 1237 N N . LEU A 1 147 ? -5.227 -1.649 22.438 1.00 70.25 147 LEU A N 1
ATOM 1238 C CA . LEU A 1 147 ? -5.454 -1.301 23.831 1.00 70.25 147 LEU A CA 1
ATOM 1239 C C . LEU A 1 147 ? -6.327 -2.377 24.485 1.00 70.25 147 LEU A C 1
ATOM 1241 O O . LEU A 1 147 ? -6.940 -3.192 23.792 1.00 70.25 147 LEU A O 1
ATOM 1245 N N . GLN A 1 148 ? -6.376 -2.361 25.808 1.00 71.00 148 GLN A N 1
ATOM 1246 C CA . GLN A 1 148 ? -7.347 -3.119 26.583 1.00 71.00 148 GLN A CA 1
ATOM 1247 C C . GLN A 1 148 ? -8.385 -2.131 27.107 1.00 71.00 148 GLN A C 1
ATOM 1249 O O . GLN A 1 148 ? -8.005 -1.089 27.642 1.00 71.00 148 GLN A O 1
ATOM 1254 N N . THR A 1 149 ? -9.661 -2.408 26.851 1.00 66.75 149 THR A N 1
ATOM 1255 C CA . THR A 1 149 ? -10.775 -1.539 27.243 1.00 66.75 149 THR A CA 1
ATOM 1256 C C . THR A 1 149 ? -10.895 -1.479 28.759 1.00 66.75 149 THR A C 1
ATOM 1258 O O . THR A 1 149 ? -10.360 -2.343 29.462 1.00 66.75 149 THR A O 1
ATOM 1261 N N . MET A 1 150 ? -11.619 -0.490 29.286 1.00 60.69 150 MET A N 1
ATOM 1262 C CA . MET A 1 150 ? -11.876 -0.418 30.732 1.00 60.69 150 MET A CA 1
ATOM 1263 C C . MET A 1 150 ? -12.687 -1.621 31.247 1.00 60.69 150 MET A C 1
ATOM 1265 O O . MET A 1 150 ? -12.574 -1.986 32.413 1.00 60.69 150 MET A O 1
ATOM 1269 N N . GLU A 1 151 ? -13.431 -2.292 30.361 1.00 60.38 151 GLU A N 1
ATOM 1270 C CA . GLU A 1 151 ? -14.143 -3.555 30.618 1.00 60.38 151 GLU A CA 1
ATOM 1271 C C . GLU A 1 151 ? -13.221 -4.796 30.550 1.00 60.38 151 GLU A C 1
ATOM 1273 O O . GLU A 1 151 ? -13.683 -5.930 30.655 1.00 60.38 151 GLU A O 1
ATOM 1278 N N . GLY A 1 152 ? -11.912 -4.611 30.344 1.00 61.72 152 GLY A N 1
ATOM 1279 C CA . GLY A 1 152 ? -10.924 -5.690 30.282 1.00 61.72 152 GLY A CA 1
ATOM 1280 C C . GLY A 1 152 ? -10.821 -6.399 28.925 1.00 61.72 152 GLY A C 1
ATOM 1281 O O . GLY A 1 152 ? -10.032 -7.338 28.799 1.00 61.72 152 GLY A O 1
ATOM 1282 N N . VAL A 1 153 ? -11.543 -5.950 27.892 1.00 70.81 153 VAL A N 1
ATOM 1283 C CA . VAL A 1 153 ? -11.560 -6.572 26.556 1.00 70.81 153 VAL A CA 1
ATOM 1284 C C . VAL A 1 153 ? -10.352 -6.117 25.736 1.00 70.81 153 VAL A C 1
ATOM 1286 O O . VAL A 1 153 ? -10.048 -4.933 25.636 1.00 70.81 153 VAL A O 1
ATOM 1289 N N . SER A 1 154 ? -9.643 -7.051 25.101 1.00 73.62 154 SER A N 1
ATOM 1290 C CA . SER A 1 154 ? -8.502 -6.705 24.240 1.00 73.62 154 SER A CA 1
ATOM 1291 C C . SER A 1 154 ? -8.953 -6.304 22.832 1.00 73.62 154 SER A C 1
ATOM 1293 O O . SER A 1 154 ? -9.579 -7.096 22.119 1.00 73.62 154 SER A O 1
ATOM 1295 N N . LEU A 1 155 ? -8.582 -5.092 22.407 1.00 69.81 155 LEU A N 1
ATOM 1296 C CA . LEU A 1 155 ? -8.798 -4.581 21.053 1.00 69.81 155 LEU A CA 1
ATOM 1297 C C . LEU A 1 155 ? -7.573 -4.826 20.173 1.00 69.81 155 LEU A C 1
ATOM 1299 O O . LEU A 1 155 ? -6.439 -4.467 20.511 1.00 69.81 155 LEU A O 1
ATOM 1303 N N . PHE A 1 156 ? -7.814 -5.383 18.990 1.00 71.81 156 PHE A N 1
ATOM 1304 C CA . PHE A 1 156 ? -6.778 -5.663 18.003 1.00 71.81 156 PHE A CA 1
ATOM 1305 C C . PHE A 1 156 ? -7.060 -4.972 16.676 1.00 71.81 156 PHE A C 1
ATOM 1307 O O . PHE A 1 156 ? -8.207 -4.849 16.270 1.00 71.81 156 PHE A O 1
ATOM 1314 N N . LEU A 1 157 ? -5.999 -4.590 15.966 1.00 71.31 157 LEU A N 1
ATOM 1315 C CA . LEU A 1 157 ? -6.011 -4.164 14.572 1.00 71.31 157 LEU A CA 1
ATOM 1316 C C . LEU A 1 157 ? -5.497 -5.310 13.695 1.00 71.31 157 LEU A C 1
ATOM 1318 O O . LEU A 1 157 ? -4.319 -5.660 13.731 1.00 71.31 157 LEU A O 1
ATOM 1322 N N . GLY A 1 158 ? -6.379 -5.898 12.905 1.00 70.00 158 GLY A N 1
ATOM 1323 C CA . GLY A 1 158 ? -6.071 -6.820 11.827 1.00 70.00 158 GLY A CA 1
ATOM 1324 C C . GLY A 1 158 ? -5.806 -6.104 10.505 1.00 70.00 158 GLY A C 1
ATOM 1325 O O . GLY A 1 158 ? -6.499 -5.160 10.132 1.00 70.00 158 GLY A O 1
ATOM 1326 N N . GLU A 1 159 ? -4.818 -6.583 9.758 1.00 71.00 159 GLU A N 1
ATOM 1327 C CA . GLU A 1 159 ? -4.550 -6.155 8.385 1.00 71.00 159 GLU A CA 1
ATOM 1328 C C . GLU A 1 159 ? -4.845 -7.299 7.400 1.00 71.00 159 GLU A C 1
ATOM 1330 O O . GLU A 1 159 ? -4.182 -8.340 7.420 1.00 71.00 159 GLU A O 1
ATOM 1335 N N . GLN A 1 160 ? -5.804 -7.084 6.496 1.00 70.38 160 GLN A N 1
ATOM 1336 C CA . GLN A 1 160 ? -6.072 -7.968 5.365 1.00 70.38 160 GLN A CA 1
ATOM 1337 C C . GLN A 1 160 ? -5.428 -7.406 4.094 1.00 70.38 160 GLN A C 1
ATOM 1339 O O . GLN A 1 160 ? -5.644 -6.251 3.712 1.00 70.38 160 GLN A O 1
ATOM 1344 N N . LEU A 1 161 ? -4.651 -8.248 3.416 1.00 63.34 161 LEU A N 1
ATOM 1345 C CA . LEU A 1 161 ? -4.159 -7.969 2.070 1.00 63.34 161 LEU A CA 1
ATOM 1346 C C . LEU A 1 161 ? -5.314 -8.055 1.080 1.00 63.34 161 LEU A C 1
ATOM 1348 O O . LEU A 1 161 ? -5.972 -9.087 0.987 1.00 63.34 161 LEU A O 1
ATOM 1352 N N . THR A 1 162 ? -5.518 -6.999 0.301 1.00 61.81 162 THR A N 1
ATOM 1353 C CA . THR A 1 162 ? -6.314 -7.096 -0.927 1.00 61.81 162 THR A CA 1
ATOM 1354 C C . THR A 1 162 ? -5.399 -7.261 -2.140 1.00 61.81 162 THR A C 1
ATOM 1356 O O . THR A 1 162 ? -4.217 -6.911 -2.088 1.00 61.81 162 THR A O 1
ATOM 1359 N N . TRP A 1 163 ? -5.964 -7.789 -3.229 1.00 45.19 163 TRP A N 1
ATOM 1360 C CA . TRP A 1 163 ? -5.280 -8.151 -4.481 1.00 45.19 163 TRP A CA 1
ATOM 1361 C C . TRP A 1 163 ? -4.359 -7.051 -5.041 1.00 45.19 163 TRP A C 1
ATOM 1363 O O . TRP A 1 163 ? -3.321 -7.344 -5.619 1.00 45.19 163 TRP A O 1
ATOM 1373 N N . TYR A 1 164 ? -4.681 -5.776 -4.811 1.00 50.50 164 TYR A N 1
ATOM 1374 C CA . TYR A 1 164 ? -3.943 -4.631 -5.361 1.00 50.50 164 TYR A CA 1
ATOM 1375 C C . TYR A 1 164 ? -2.935 -4.001 -4.388 1.00 50.50 164 TYR A C 1
ATOM 1377 O O . TYR A 1 164 ? -2.618 -2.818 -4.490 1.00 50.50 164 TYR A O 1
ATOM 1385 N N . GLY A 1 165 ? -2.481 -4.737 -3.369 1.00 47.75 165 GLY A N 1
ATOM 1386 C CA . GLY A 1 165 ? -1.547 -4.206 -2.368 1.00 47.75 165 GLY A CA 1
ATOM 1387 C C . GLY A 1 165 ? -2.159 -3.155 -1.429 1.00 47.75 165 GLY A C 1
ATOM 1388 O O . GLY A 1 165 ? -1.474 -2.577 -0.586 1.00 47.75 165 GLY A O 1
ATOM 1389 N N . SER A 1 166 ? -3.465 -2.915 -1.530 1.00 53.56 166 SER A N 1
ATOM 1390 C CA . SER A 1 166 ? -4.199 -2.108 -0.566 1.00 53.56 166 SER A CA 1
ATOM 1391 C C . SER A 1 166 ? -4.450 -2.949 0.685 1.00 53.56 166 SER A C 1
ATOM 1393 O O . SER A 1 166 ? -5.032 -4.032 0.633 1.00 53.56 166 SER A O 1
ATOM 1395 N N . ASN A 1 167 ? -4.016 -2.453 1.836 1.00 64.38 167 ASN A N 1
ATOM 1396 C CA . ASN A 1 167 ? -4.342 -3.082 3.110 1.00 64.38 167 ASN A CA 1
ATOM 1397 C C . ASN A 1 167 ? -5.721 -2.608 3.567 1.00 64.38 167 ASN A C 1
ATOM 1399 O O . ASN A 1 167 ? -5.947 -1.398 3.697 1.00 64.38 167 ASN A O 1
ATOM 1403 N N . ARG A 1 168 ? -6.649 -3.535 3.797 1.00 66.50 168 ARG A N 1
ATOM 1404 C CA . ARG A 1 168 ? -7.850 -3.240 4.580 1.00 66.50 168 ARG A CA 1
ATOM 1405 C C . ARG A 1 168 ? -7.508 -3.470 6.041 1.00 66.50 168 ARG A C 1
ATOM 1407 O O . ARG A 1 168 ? -6.973 -4.515 6.396 1.00 66.50 168 ARG A O 1
ATOM 1414 N N . TYR A 1 169 ? -7.755 -2.455 6.852 1.00 68.88 169 TYR A N 1
ATOM 1415 C CA . TYR A 1 169 ? -7.581 -2.550 8.289 1.00 68.88 169 TYR A CA 1
ATOM 1416 C C . TYR A 1 169 ? -8.943 -2.834 8.899 1.00 68.88 169 TYR A C 1
ATOM 1418 O O . TYR A 1 169 ? -9.912 -2.170 8.546 1.00 68.88 169 TYR A O 1
ATOM 1426 N N . TYR A 1 170 ? -8.984 -3.809 9.790 1.00 68.44 170 TYR A N 1
ATOM 1427 C CA . TYR A 1 170 ? -10.141 -4.165 10.591 1.00 68.44 170 TYR A CA 1
ATOM 1428 C C . TYR A 1 170 ? -9.695 -4.052 12.033 1.00 68.44 170 TYR A C 1
ATOM 1430 O O . TYR A 1 170 ? -8.660 -4.611 12.372 1.00 68.44 170 TYR A O 1
ATOM 1438 N N . VAL A 1 171 ? -10.425 -3.350 12.885 1.00 65.94 171 VAL A N 1
ATOM 1439 C CA . VAL A 1 171 ? -10.255 -3.539 14.329 1.00 65.94 171 VAL A CA 1
ATOM 1440 C C . VAL A 1 171 ? -11.293 -4.551 14.794 1.00 65.94 171 VAL A C 1
ATOM 1442 O O . VAL A 1 171 ? -12.309 -4.736 14.140 1.00 65.94 171 VAL A O 1
ATOM 1445 N N . PHE A 1 172 ? -10.988 -5.344 15.805 1.00 67.62 172 PHE A N 1
ATOM 1446 C CA . PHE A 1 172 ? -11.920 -6.336 16.320 1.00 67.62 172 PHE A CA 1
ATOM 1447 C C . PHE A 1 172 ? -11.672 -6.546 17.805 1.00 67.62 172 PHE A C 1
ATOM 1449 O O . PHE A 1 172 ? -10.542 -6.431 18.290 1.00 67.62 172 PHE A O 1
ATOM 1456 N N . MET A 1 173 ? -12.758 -6.841 18.514 1.00 66.31 173 MET A N 1
ATOM 1457 C CA . MET A 1 173 ? -12.737 -7.225 19.917 1.00 66.31 173 MET A CA 1
ATOM 1458 C C . MET A 1 173 ? -12.507 -8.727 20.021 1.00 66.31 173 MET A C 1
ATOM 1460 O O . MET A 1 173 ? -13.157 -9.511 19.329 1.00 66.31 173 MET A O 1
ATOM 1464 N N . GLN A 1 174 ? -11.605 -9.136 20.907 1.00 64.94 174 GLN A N 1
ATOM 1465 C CA . GLN A 1 174 ? -11.489 -10.532 21.305 1.00 64.94 174 GLN A CA 1
ATOM 1466 C C . GLN A 1 174 ? -12.145 -10.686 22.680 1.00 64.94 174 GLN A C 1
ATOM 1468 O O . GLN A 1 174 ? -11.514 -10.422 23.698 1.00 64.94 174 GLN A O 1
ATOM 1473 N N . VAL A 1 175 ? -13.433 -11.046 22.683 1.00 57.47 175 VAL A N 1
ATOM 1474 C CA . VAL A 1 175 ? -14.236 -11.219 23.910 1.00 57.47 175 VAL A CA 1
ATOM 1475 C C . VAL A 1 175 ? -14.070 -12.630 24.490 1.00 57.47 175 VAL A C 1
ATOM 1477 O O . VAL A 1 175 ? -14.009 -12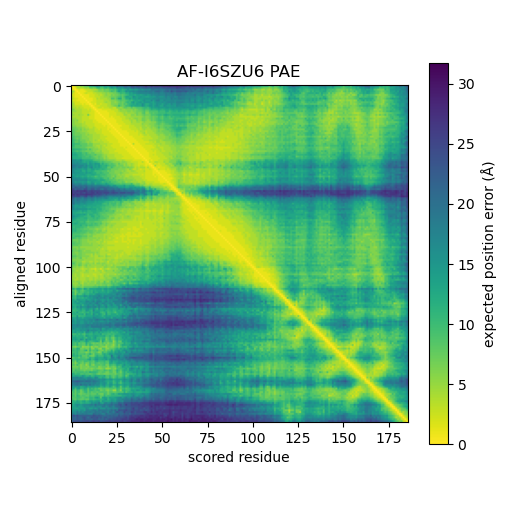.779 25.700 1.00 57.47 175 VAL A O 1
ATOM 1480 N N . ASN A 1 176 ? -13.906 -13.646 23.633 1.00 54.78 176 ASN A N 1
ATOM 1481 C CA . ASN A 1 176 ? -13.666 -15.044 24.012 1.00 54.78 176 ASN A CA 1
ATOM 1482 C C . ASN A 1 176 ? -12.458 -15.611 23.247 1.00 54.78 176 ASN A C 1
ATOM 1484 O O . ASN A 1 176 ? -12.121 -15.125 22.159 1.00 54.78 176 ASN A O 1
ATOM 1488 N N . GLU A 1 177 ? -11.810 -16.651 23.784 1.00 56.12 177 GLU A N 1
ATOM 1489 C CA . GLU A 1 177 ? -10.834 -17.420 23.006 1.00 56.12 177 GLU A CA 1
ATOM 1490 C C . GLU A 1 177 ? -11.527 -18.022 21.772 1.00 56.12 177 GLU A C 1
ATOM 1492 O O . GLU A 1 177 ? -12.581 -18.650 21.901 1.00 56.12 177 GLU A O 1
ATOM 1497 N N . PRO A 1 178 ? -10.998 -17.802 20.555 1.00 60.09 178 PRO A N 1
ATOM 1498 C CA . PRO A 1 178 ? -11.652 -18.311 19.365 1.00 60.09 178 PRO A CA 1
ATOM 1499 C C . PRO A 1 178 ? -11.642 -19.842 19.374 1.00 60.09 178 PRO A C 1
ATOM 1501 O O . PRO A 1 178 ? -10.619 -20.461 19.664 1.00 60.09 178 PRO A O 1
ATOM 1504 N N . ILE A 1 179 ? -12.758 -20.461 18.999 1.00 59.91 179 ILE A N 1
ATOM 1505 C CA . ILE A 1 179 ? -12.862 -21.923 18.927 1.00 59.91 179 ILE A CA 1
ATOM 1506 C C . ILE A 1 179 ? -11.888 -22.428 17.855 1.00 59.91 179 ILE A C 1
ATOM 1508 O O . ILE A 1 179 ? -11.895 -21.930 16.720 1.00 59.91 179 ILE A O 1
ATOM 1512 N N . ASP A 1 180 ? -11.037 -23.390 18.215 1.00 61.06 180 ASP A N 1
ATOM 1513 C CA . ASP A 1 180 ? -10.133 -24.032 17.264 1.00 61.06 180 ASP A CA 1
ATOM 1514 C C . ASP A 1 180 ? -10.966 -24.738 16.182 1.00 61.06 180 ASP A C 1
ATOM 1516 O O . ASP A 1 180 ? -11.884 -25.517 16.449 1.00 61.06 180 ASP A O 1
ATOM 1520 N N . ARG A 1 181 ? -10.686 -24.438 14.914 1.00 58.41 181 ARG A N 1
ATOM 1521 C CA . ARG A 1 181 ? -11.415 -25.033 13.792 1.00 58.41 181 ARG A CA 1
ATOM 1522 C C . ARG A 1 181 ? -11.220 -26.552 13.746 1.00 58.41 181 ARG A C 1
ATOM 1524 O O . ARG A 1 181 ? -12.082 -27.235 13.196 1.00 58.41 181 ARG A O 1
ATOM 1531 N N . LYS A 1 182 ? -10.141 -27.078 14.344 1.00 57.72 182 LYS A N 1
ATOM 1532 C CA . LYS A 1 182 ? -9.914 -28.521 14.507 1.00 57.72 182 LYS A CA 1
ATOM 1533 C C . LYS A 1 182 ? -10.922 -29.169 15.460 1.00 57.72 182 LYS A C 1
ATOM 1535 O O . LYS A 1 182 ? -11.349 -30.282 15.187 1.00 57.72 182 LYS A O 1
ATOM 1540 N N . THR A 1 183 ? -11.357 -28.479 16.516 1.00 55.72 183 THR A N 1
ATOM 1541 C CA . THR A 1 183 ? -12.359 -28.999 17.465 1.00 55.72 183 THR A CA 1
ATOM 1542 C C . THR A 1 183 ? -13.799 -28.768 17.016 1.00 55.72 183 THR A C 1
ATOM 1544 O O . THR A 1 183 ? -14.681 -29.484 17.461 1.00 55.72 183 THR A O 1
ATOM 1547 N N . LYS A 1 184 ? -14.054 -27.832 16.092 1.00 50.44 184 LYS A N 1
ATOM 1548 C CA . LYS A 1 184 ? -15.402 -27.548 15.552 1.00 50.44 184 LYS A CA 1
ATOM 1549 C C . LYS A 1 184 ? -15.910 -28.575 14.521 1.00 50.44 184 LYS A C 1
ATOM 1551 O O . LYS A 1 184 ? -17.057 -28.488 14.094 1.00 50.44 184 LYS A O 1
ATOM 1556 N N . LYS A 1 185 ? -15.042 -29.472 14.040 1.00 48.91 185 LYS A N 1
ATOM 1557 C CA . LYS A 1 185 ? -15.373 -30.517 13.049 1.00 48.91 185 LYS A CA 1
ATOM 1558 C C . LYS A 1 185 ? -15.642 -31.899 13.663 1.00 48.91 185 LYS A C 1
ATOM 1560 O O . LYS A 1 185 ? -16.011 -32.792 12.905 1.00 48.91 185 LYS A O 1
ATOM 1565 N N . ASN A 1 186 ? -15.454 -32.048 14.973 1.00 40.78 186 ASN A N 1
ATOM 1566 C CA . ASN A 1 186 ? -15.879 -33.215 15.750 1.00 40.78 186 ASN A CA 1
ATOM 1567 C C . ASN A 1 186 ? -17.189 -32.897 16.468 1.00 40.78 186 ASN A C 1
ATOM 1569 O O . ASN A 1 186 ? -17.956 -33.854 16.692 1.00 40.78 186 ASN A O 1
#

Secondary structure (DSSP, 8-state):
--HHHHHHHHHHTHHHHHHHHHHHHHHHHHHHHHHHHHHHHHHHHHHHHHHHHHHH-TT-HHHHHHHHHHHHHHHHHHHHHHHHHHHHHHHHHHHHHHHHSHHHHHHHHHHHHTT-EEEEE-SSEEEEE-TT--EEEEEGGGEEEEEE-TTSPEEEEEEEEPTTSPEEEEEEEE-SPPPBTTTTT-

S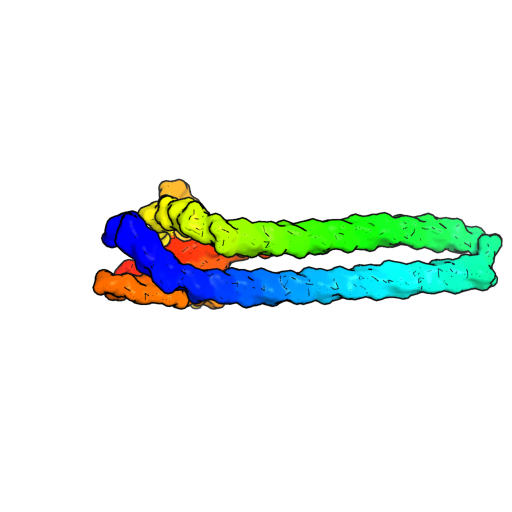equence (186 aa):
MDKELLIIELMSAKAKMLSIINQRTKKMTWKIGMYLIANLLFFGGWGNIYHHLKQNHPHSFKMERITSLYHFSSYVDLAIGLFLFLLVAVLWFKKRNISRHYDQWLEKQVANMLHISVGSQDENYLYLSDHNKKEFTLAKKRRYFLLQTMEGVSLFLGEQLTWYGSNRYYVFMQVNEPIDRKTKKN

Mean predicted aligned error: 11.28 Å

Foldseek 3Di:
DDLVQVLVLVVVLLVVVLVVLVVLLVVVLVVLVVVLVVLVCCLVVLVVVLVVCCVVPVDDPVNVVSVVVNVVVNVVSVVSNVVSVVLNVVSVVVSVCCVVPVSVVSSVLSVFAVQWDQAADEPFWTWIQGVVRDTDTFGPVQWAFRDQRPVRWTKIWTWDQDPSRDTDIHIYTDPDDGHHPVVVVD

Solvent-accessible surface area (backbone atoms only — not comparable to full-atom values): 10421 Å² total; per-residue (Å²): 135,57,73,67,60,54,49,55,56,52,56,72,37,41,69,62,53,50,50,53,54,48,54,51,50,50,56,51,47,50,54,52,48,53,53,49,53,51,51,52,51,49,53,53,51,53,50,51,52,51,52,53,49,45,72,77,43,71,84,43,82,66,40,59,58,49,51,53,50,49,52,53,50,49,53,52,51,50,52,50,49,50,51,55,50,49,52,49,52,50,53,51,50,51,52,52,47,47,70,73,41,40,67,66,49,47,53,56,50,51,67,57,32,82,45,48,43,73,70,27,25,58,100,60,35,37,36,35,28,38,80,82,68,52,71,44,76,34,46,56,92,37,55,40,81,67,52,65,45,96,88,71,41,44,33,30,40,36,47,35,83,41,98,82,77,48,70,47,75,42,61,46,75,53,86,65,86,57,48,49,52,79,67,74,76,111

Organism: Enterococcus hirae (strain ATCC 9790 / DSM 20160 / JCM 8729 / LMG 6399 / NBRC 3181 / NCIMB 6459 / NCDO 1258 / NCTC 12367 / WDCM 00089 / R) (NCBI:txid768486)